Protein AF-0000000084816626 (afdb_homodimer)

Sequence (304 aa):
MYNRYVETGLVQFFRTHGKDSAAEEKKEWEDLVTPRGLGVIKKTITTEFKFPMKFPDRIHVLYKLNEPPTYDTTSLNLEAWVLSDQHRRIAARCIEETVIYDYAVGKKSMLKPFMIEKLQQTFLMQEKSREAFQAEAKQVIATVENLEDQMDMYNRYVETGLVQFFRTHGKDSAAEEKKEWEDLVTPRGLGVIKKTITTEFKFPMKFPDRIHVLYKLNEPPTYDTTSLNLEAWVLSDQHRRIAARCIEETVIYDYAVGKKSMLKPFMIEKLQQTFLMQEKSREAFQAEAKQVIATVENLEDQMD

pLDDT: mean 91.37, std 6.51, range [62.0, 98.0]

Structure (mmCIF, N/CA/C/O backbone):
data_AF-0000000084816626-model_v1
#
loop_
_entity.id
_entity.type
_entity.pdbx_description
1 polymer 'Uncharacterized protein'
#
loop_
_atom_site.group_PDB
_atom_site.id
_atom_site.type_symbol
_atom_site.label_atom_id
_atom_site.label_alt_id
_atom_site.label_comp_id
_atom_site.label_asym_id
_atom_site.label_entity_id
_atom_site.label_seq_id
_atom_site.pdbx_PDB_ins_code
_atom_site.Cartn_x
_atom_site.Cartn_y
_atom_site.Cartn_z
_atom_site.occupancy
_atom_site.B_iso_or_equiv
_atom_site.auth_seq_id
_atom_site.auth_comp_id
_atom_site.auth_asym_id
_atom_site.auth_atom_id
_atom_site.pdbx_PDB_model_num
ATOM 1 N N . MET A 1 1 ? -5.199 2.148 -8.719 1 62 1 MET A N 1
ATOM 2 C CA . MET A 1 1 ? -6.066 3.309 -8.898 1 62 1 MET A CA 1
ATOM 3 C C . MET A 1 1 ? -6.16 4.129 -7.617 1 62 1 MET A C 1
ATOM 5 O O . MET A 1 1 ? -6 5.348 -7.645 1 62 1 MET A O 1
ATOM 9 N N . TYR A 1 2 ? -6.066 3.578 -6.383 1 72.81 2 TYR A N 1
ATOM 10 C CA . TYR A 1 2 ? -6.363 4.293 -5.148 1 72.81 2 TYR A CA 1
ATOM 11 C C . TYR A 1 2 ? -5.148 5.082 -4.668 1 72.81 2 TYR A C 1
ATOM 13 O O . TYR A 1 2 ? -5.289 6.172 -4.109 1 72.81 2 TYR A O 1
ATOM 21 N N . ASN A 1 3 ? -3.975 4.598 -5.094 1 72.94 3 ASN A N 1
ATOM 22 C CA . ASN A 1 3 ? -2.779 5.215 -4.527 1 72.94 3 ASN A CA 1
ATOM 23 C C . ASN A 1 3 ? -2.559 6.621 -5.078 1 72.94 3 ASN A C 1
ATOM 25 O O . ASN A 1 3 ? -2.125 7.516 -4.352 1 72.94 3 ASN A O 1
ATOM 29 N N . ARG A 1 4 ? -3.008 6.812 -6.246 1 76.19 4 ARG A N 1
ATOM 30 C CA . ARG A 1 4 ? -2.863 8.141 -6.832 1 76.19 4 ARG A CA 1
ATOM 31 C C . ARG A 1 4 ? -3.77 9.148 -6.137 1 76.19 4 ARG A C 1
ATOM 33 O O . ARG A 1 4 ? -3.361 10.289 -5.883 1 76.19 4 ARG A O 1
ATOM 40 N N . TYR A 1 5 ? -4.938 8.75 -5.816 1 82.94 5 TYR A N 1
ATOM 41 C CA . TYR A 1 5 ? -5.879 9.633 -5.137 1 82.94 5 TYR A CA 1
ATOM 42 C C . TYR A 1 5 ? -5.387 9.977 -3.734 1 82.94 5 TYR A C 1
ATOM 44 O O . TYR A 1 5 ? -5.504 11.125 -3.295 1 82.94 5 TYR A O 1
ATOM 52 N N . VAL A 1 6 ? -4.816 9 -3.16 1 87.94 6 VAL A N 1
ATOM 53 C CA . VAL A 1 6 ? -4.328 9.188 -1.799 1 87.94 6 VAL A CA 1
ATOM 54 C C . VAL A 1 6 ? -3.113 10.109 -1.806 1 87.94 6 VAL A C 1
ATOM 56 O O . VAL A 1 6 ? -2.965 10.953 -0.921 1 87.94 6 VAL A O 1
ATOM 59 N N . GLU A 1 7 ? -2.256 10.008 -2.809 1 85.12 7 GLU A N 1
ATOM 60 C CA . GLU A 1 7 ? -1.103 10.891 -2.936 1 85.12 7 GLU A CA 1
ATOM 61 C C . GLU A 1 7 ? -1.539 12.344 -3.129 1 85.12 7 GLU A C 1
ATOM 63 O O . GLU A 1 7 ? -1.001 13.25 -2.488 1 85.12 7 GLU A O 1
ATOM 68 N N . THR A 1 8 ? -2.477 12.5 -3.986 1 87.62 8 THR A N 1
ATOM 69 C CA . THR A 1 8 ? -3.029 13.836 -4.203 1 87.62 8 THR A CA 1
ATOM 70 C C . THR A 1 8 ? -3.672 14.367 -2.924 1 87.62 8 THR A C 1
ATOM 72 O O . THR A 1 8 ? -3.564 15.555 -2.617 1 87.62 8 THR A O 1
ATOM 75 N N . GLY A 1 9 ? -4.285 13.477 -2.195 1 91.69 9 GLY A N 1
ATOM 76 C CA . GLY A 1 9 ? -4.891 13.859 -0.927 1 91.69 9 GLY A CA 1
ATOM 77 C C . GLY A 1 9 ? -3.887 14.375 0.083 1 91.69 9 GLY A C 1
ATOM 78 O O . GLY A 1 9 ? -4.156 15.352 0.789 1 91.69 9 GLY A O 1
ATOM 79 N N . LEU A 1 10 ? -2.768 13.758 0.112 1 92.44 10 LEU A N 1
ATOM 80 C CA . LEU A 1 10 ? -1.729 14.188 1.04 1 92.44 10 LEU A CA 1
ATOM 81 C C . LEU A 1 10 ? -1.246 15.594 0.7 1 92.44 10 LEU A C 1
ATOM 83 O O . LEU A 1 10 ? -1.027 16.406 1.595 1 92.44 10 LEU A O 1
ATOM 87 N N . VAL A 1 11 ? -1.059 15.844 -0.573 1 92.56 11 VAL A N 1
ATOM 88 C CA . VAL A 1 11 ? -0.64 17.172 -1.022 1 92.56 11 VAL A CA 1
ATOM 89 C C . VAL A 1 11 ? -1.643 18.219 -0.545 1 92.56 11 VAL A C 1
ATOM 91 O O . VAL A 1 11 ? -1.257 19.234 0.031 1 92.56 11 VAL A O 1
ATOM 94 N N . GLN A 1 12 ? -2.883 17.922 -0.719 1 93.69 12 GLN A N 1
ATOM 95 C CA . GLN A 1 12 ? -3.934 18.859 -0.318 1 93.69 12 GLN A CA 1
ATOM 96 C C . GLN A 1 12 ? -3.975 19.016 1.199 1 93.69 12 GLN A C 1
ATOM 98 O O . GLN A 1 12 ? -4.23 20.109 1.705 1 93.69 12 GLN A O 1
ATOM 103 N N . PHE A 1 13 ? -3.734 17.969 1.921 1 95.81 13 PHE A N 1
ATOM 104 C CA . PHE A 1 13 ? -3.715 17.984 3.379 1 95.81 13 PHE A CA 1
ATOM 105 C C . PHE A 1 13 ? -2.732 19.047 3.891 1 95.81 13 PHE A C 1
ATOM 107 O O . PHE A 1 13 ? -3.09 19.891 4.715 1 95.81 13 PHE A O 1
ATOM 114 N N . PHE A 1 14 ? -1.57 19.047 3.336 1 95.56 14 PHE A N 1
ATOM 115 C CA . PHE A 1 14 ? -0.548 19.969 3.801 1 95.56 14 PHE A CA 1
ATOM 116 C C . PHE A 1 14 ? -0.821 21.375 3.281 1 95.56 14 PHE A C 1
ATOM 118 O O . PHE A 1 14 ? -0.676 22.359 4.016 1 95.56 14 PHE A O 1
ATOM 125 N N . ARG A 1 15 ? -1.245 21.484 2.084 1 93.81 15 ARG A N 1
ATOM 126 C CA . ARG A 1 15 ? -1.499 22.797 1.496 1 93.81 15 ARG A CA 1
ATOM 127 C C . ARG A 1 15 ? -2.602 23.531 2.25 1 93.81 15 ARG A C 1
ATOM 129 O O . ARG A 1 15 ? -2.52 24.734 2.457 1 93.81 15 ARG A O 1
ATOM 136 N N . THR A 1 16 ? -3.602 22.812 2.615 1 94.62 16 THR A N 1
ATOM 137 C CA . THR A 1 16 ? -4.742 23.422 3.289 1 94.62 16 THR A CA 1
ATOM 138 C C . THR A 1 16 ? -4.34 23.969 4.652 1 94.62 16 THR A C 1
ATOM 140 O O . THR A 1 16 ? -4.918 24.953 5.133 1 94.62 16 THR A O 1
ATOM 143 N N . HIS A 1 17 ? -3.373 23.391 5.297 1 95.62 17 HIS A N 1
ATOM 144 C CA . HIS A 1 17 ? -2.924 23.859 6.602 1 95.62 17 HIS A CA 1
ATOM 145 C C . HIS A 1 17 ? -2.184 25.188 6.484 1 95.62 17 HIS A C 1
ATOM 147 O O . HIS A 1 17 ? -2.07 25.938 7.465 1 95.62 17 HIS A O 1
ATOM 153 N N . GLY A 1 18 ? -1.682 25.438 5.309 1 92.88 18 GLY A N 1
ATOM 154 C CA . GLY A 1 18 ? -0.988 26.703 5.094 1 92.88 18 GLY A CA 1
ATOM 155 C C . GLY A 1 18 ? -1.894 27.797 4.574 1 92.88 18 GLY A C 1
ATOM 156 O O . GLY A 1 18 ? -1.473 28.953 4.449 1 92.88 18 GLY A O 1
ATOM 157 N N . LYS A 1 19 ? -3.148 27.547 4.293 1 91.69 19 LYS A N 1
ATOM 158 C CA . LYS A 1 19 ? -4.035 28.453 3.574 1 91.69 19 LYS A CA 1
ATOM 159 C C . LYS A 1 19 ? -4.246 29.75 4.355 1 91.69 19 LYS A C 1
ATOM 161 O O . LYS A 1 19 ? -4.297 30.844 3.768 1 91.69 19 LYS A O 1
ATOM 166 N N . ASP A 1 20 ? -4.359 29.672 5.648 1 89.75 20 ASP A N 1
ATOM 167 C CA . ASP A 1 20 ? -4.652 30.844 6.473 1 89.75 20 ASP A CA 1
ATOM 168 C C . ASP A 1 20 ? -3.385 31.391 7.117 1 89.75 20 ASP A C 1
ATOM 170 O O . ASP A 1 20 ? -3.453 32.25 7.996 1 89.75 20 ASP A O 1
ATOM 174 N N . SER A 1 21 ? -2.283 30.938 6.68 1 90.56 21 SER A N 1
ATOM 175 C CA . SER A 1 21 ? -1.012 31.375 7.25 1 90.56 21 SER A CA 1
ATOM 176 C C . SER A 1 21 ? -0.471 32.594 6.531 1 90.56 21 SER A C 1
ATOM 178 O O . SER A 1 21 ? -1.002 33 5.496 1 90.56 21 SER A O 1
ATOM 180 N N . ALA A 1 22 ? 0.535 33.281 7.137 1 92.69 22 ALA A N 1
ATOM 181 C CA . ALA A 1 22 ? 1.28 34.344 6.477 1 92.69 22 ALA A CA 1
ATOM 182 C C . ALA A 1 22 ? 1.92 33.844 5.184 1 92.69 22 ALA A C 1
ATOM 184 O O . ALA A 1 22 ? 2.15 32.656 5.02 1 92.69 22 ALA A O 1
ATOM 185 N N . ALA A 1 23 ? 2.139 34.75 4.367 1 91.31 23 ALA A N 1
ATOM 186 C CA . ALA A 1 23 ? 2.619 34.406 3.025 1 91.31 23 ALA A CA 1
ATOM 187 C C . ALA A 1 23 ? 3.863 33.531 3.086 1 91.31 23 ALA A C 1
ATOM 189 O O . ALA A 1 23 ? 3.975 32.562 2.348 1 91.31 23 ALA A O 1
ATOM 190 N N . GLU A 1 24 ? 4.789 33.844 3.939 1 91.62 24 GLU A N 1
ATOM 191 C CA . GLU A 1 24 ? 6.035 33.094 4.047 1 91.62 24 GLU A CA 1
ATOM 192 C C . GLU A 1 24 ? 5.773 31.688 4.543 1 91.62 24 GLU A C 1
ATOM 194 O O . GLU A 1 24 ? 6.344 30.719 4.02 1 91.62 24 GLU A O 1
ATOM 199 N N . GLU A 1 25 ? 4.926 31.562 5.512 1 93.44 25 GLU A N 1
ATOM 200 C CA . GLU A 1 25 ? 4.586 30.25 6.066 1 93.44 25 GLU A CA 1
ATOM 201 C C . GLU A 1 25 ? 3.797 29.406 5.062 1 93.44 25 GLU A C 1
ATOM 203 O O . GLU A 1 25 ? 3.979 28.203 4.984 1 93.44 25 GLU A O 1
ATOM 208 N N . LYS A 1 26 ? 2.947 30.125 4.355 1 94.56 26 LYS A N 1
ATOM 209 C CA . LYS A 1 26 ? 2.174 29.453 3.32 1 94.56 26 LYS A CA 1
ATOM 210 C C . LYS A 1 26 ? 3.09 28.781 2.293 1 94.56 26 LYS A C 1
ATOM 212 O O . LYS A 1 26 ? 2.865 27.641 1.902 1 94.56 26 LYS A O 1
ATOM 217 N N . LYS A 1 27 ? 4.102 29.484 1.899 1 94.19 27 LYS A N 1
ATOM 218 C CA . LYS A 1 27 ? 5.062 28.953 0.94 1 94.19 27 LYS A CA 1
ATOM 219 C C . LYS A 1 27 ? 5.789 27.734 1.507 1 94.19 27 LYS A C 1
ATOM 221 O O . LYS A 1 27 ? 6.055 26.766 0.785 1 94.19 27 LYS A O 1
ATOM 226 N N . GLU A 1 28 ? 6.109 27.781 2.748 1 94.06 28 GLU A N 1
ATOM 227 C CA . GLU A 1 28 ? 6.812 26.672 3.391 1 94.06 28 GLU A CA 1
ATOM 228 C C . GLU A 1 28 ? 5.941 25.422 3.453 1 94.06 28 GLU A C 1
ATOM 230 O O . GLU A 1 28 ? 6.438 24.297 3.303 1 94.06 28 GLU A O 1
ATOM 235 N N . TRP A 1 29 ? 4.609 25.609 3.633 1 95.56 29 TRP A N 1
ATOM 236 C CA . TRP A 1 29 ? 3.67 24.5 3.59 1 95.56 29 TRP A CA 1
ATOM 237 C C . TRP A 1 29 ? 3.613 23.891 2.195 1 95.56 29 TRP A C 1
ATOM 239 O O . TRP A 1 29 ? 3.609 22.656 2.047 1 95.56 29 TRP A O 1
ATOM 249 N N . GLU A 1 30 ? 3.596 24.766 1.235 1 93.62 30 GLU A N 1
ATOM 250 C CA . GLU A 1 30 ? 3.535 24.297 -0.149 1 93.62 30 GLU A CA 1
ATOM 251 C C . GLU A 1 30 ? 4.805 23.547 -0.54 1 93.62 30 GLU A C 1
ATOM 253 O O . GLU A 1 30 ? 4.754 22.594 -1.313 1 93.62 30 GLU A O 1
ATOM 258 N N . ASP A 1 31 ? 5.887 23.906 0.026 1 93.5 31 ASP A N 1
ATOM 259 C CA . ASP A 1 31 ? 7.18 23.328 -0.315 1 93.5 31 ASP A CA 1
ATOM 260 C C . ASP A 1 31 ? 7.352 21.953 0.336 1 93.5 31 ASP A C 1
ATOM 262 O O . ASP A 1 31 ? 8.203 21.172 -0.079 1 93.5 31 ASP A O 1
ATOM 266 N N . LEU A 1 32 ? 6.559 21.641 1.341 1 93.88 32 LEU A N 1
ATOM 267 C CA . LEU A 1 32 ? 6.695 20.406 2.088 1 93.88 32 LEU A CA 1
ATOM 268 C C . LEU A 1 32 ? 6.477 19.188 1.18 1 93.88 32 LEU A C 1
ATOM 270 O O . LEU A 1 32 ? 6.984 18.109 1.455 1 93.88 32 LEU A O 1
ATOM 274 N N . VAL A 1 33 ? 5.723 19.438 0.071 1 90.06 33 VAL A N 1
ATOM 275 C CA . VAL A 1 33 ? 5.391 18.312 -0.793 1 90.06 33 VAL A CA 1
ATOM 276 C C . VAL A 1 33 ? 6.191 18.391 -2.09 1 90.06 33 VAL A C 1
ATOM 278 O O . VAL A 1 33 ? 5.789 17.844 -3.115 1 90.06 33 VAL A O 1
ATOM 281 N N . THR A 1 34 ? 7.305 19.172 -2.066 1 86.75 34 THR A N 1
ATOM 282 C CA . THR A 1 34 ? 8.25 19.297 -3.17 1 86.75 34 THR A CA 1
ATOM 283 C C . THR A 1 34 ? 9.656 18.891 -2.725 1 86.75 34 THR A C 1
ATOM 285 O O . THR A 1 34 ? 9.953 18.891 -1.529 1 86.75 34 THR A O 1
ATOM 288 N N . PRO A 1 35 ? 10.523 18.562 -3.709 1 83.75 35 PRO A N 1
ATOM 289 C CA . PRO A 1 35 ? 11.898 18.219 -3.35 1 83.75 35 PRO A CA 1
ATOM 290 C C . PRO A 1 35 ? 12.82 19.438 -3.32 1 83.75 35 PRO A C 1
ATOM 292 O O . PRO A 1 35 ? 13.914 19.406 -3.883 1 83.75 35 PRO A O 1
ATOM 295 N N . ARG A 1 36 ? 12.617 20.562 -2.822 1 85.38 36 ARG A N 1
ATOM 296 C CA . ARG A 1 36 ? 13.422 21.781 -2.883 1 85.38 36 ARG A CA 1
ATOM 297 C C . ARG A 1 36 ? 14 22.125 -1.515 1 85.38 36 ARG A C 1
ATOM 299 O O . ARG A 1 36 ? 15.039 22.781 -1.422 1 85.38 36 ARG A O 1
ATOM 306 N N . GLY A 1 37 ? 13.562 21.781 -0.475 1 90.31 37 GLY A N 1
ATOM 307 C CA . GLY A 1 37 ? 13.93 22.031 0.911 1 90.31 37 GLY A CA 1
ATOM 308 C C . GLY A 1 37 ? 13.32 21.031 1.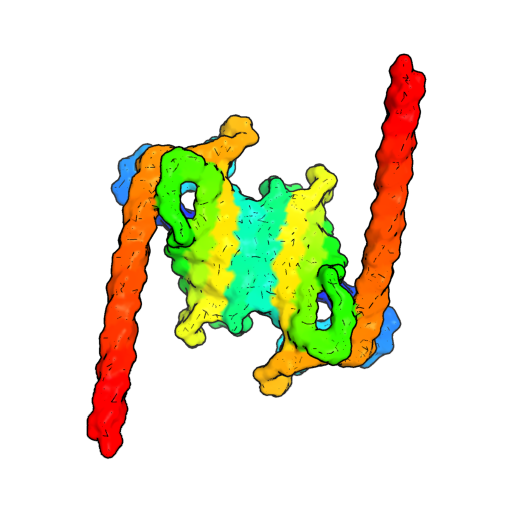876 1 90.31 37 GLY A C 1
ATOM 309 O O . GLY A 1 37 ? 13.445 19.812 1.676 1 90.31 37 GLY A O 1
ATOM 310 N N . LEU A 1 38 ? 12.797 21.656 2.887 1 94.25 38 LEU A N 1
ATOM 311 C CA . LEU A 1 38 ? 12.102 20.797 3.834 1 94.25 38 LEU A CA 1
ATOM 312 C C . LEU A 1 38 ? 10.859 20.172 3.193 1 94.25 38 LEU A C 1
ATOM 314 O O . LEU A 1 38 ? 10.008 20.891 2.662 1 94.25 38 LEU A O 1
ATOM 318 N N . GLY A 1 39 ? 10.906 18.906 3.191 1 94 39 GLY A N 1
ATOM 319 C CA . GLY A 1 39 ? 9.805 18.188 2.572 1 94 39 GLY A CA 1
ATOM 320 C C . GLY A 1 39 ? 9.445 16.906 3.291 1 94 39 GLY A C 1
ATOM 321 O O . GLY A 1 39 ? 10.031 16.578 4.332 1 94 39 GLY A O 1
ATOM 322 N N . VAL A 1 40 ? 8.398 16.25 2.77 1 93.5 40 VAL A N 1
ATOM 323 C CA . VAL A 1 40 ? 7.98 14.961 3.316 1 93.5 40 VAL A CA 1
ATOM 324 C C . VAL A 1 40 ? 8.156 13.875 2.262 1 93.5 40 VAL A C 1
ATOM 326 O O . VAL A 1 40 ? 7.941 14.109 1.071 1 93.5 40 VAL A O 1
ATOM 329 N N . ILE A 1 41 ? 8.578 12.742 2.686 1 90.81 41 ILE A N 1
ATOM 330 C CA . ILE A 1 41 ? 8.719 11.594 1.799 1 90.81 41 ILE A CA 1
ATOM 331 C C . ILE A 1 41 ? 7.996 10.383 2.396 1 90.81 41 ILE A C 1
ATOM 333 O O . ILE A 1 41 ? 8.008 10.188 3.613 1 90.81 41 ILE A O 1
ATOM 337 N N . LYS A 1 42 ? 7.391 9.68 1.525 1 92.44 42 LYS A N 1
ATOM 338 C CA . LYS A 1 42 ? 6.668 8.492 1.978 1 92.44 42 LYS A CA 1
ATOM 339 C C . LYS A 1 42 ? 7.625 7.355 2.314 1 92.44 42 LYS A C 1
ATOM 341 O O . LYS A 1 42 ? 8.523 7.039 1.528 1 92.44 42 LYS A O 1
ATOM 346 N N . LYS A 1 43 ? 7.504 6.836 3.494 1 95.12 43 LYS A N 1
ATOM 347 C CA . LYS A 1 43 ? 8.289 5.676 3.914 1 95.12 43 LYS A CA 1
ATOM 348 C C . LYS A 1 43 ? 7.504 4.383 3.717 1 95.12 43 LYS A C 1
ATOM 350 O O . LYS A 1 43 ? 8.016 3.424 3.131 1 95.12 43 LYS A O 1
ATOM 355 N N . THR A 1 44 ? 6.309 4.336 4.219 1 95.88 44 THR A N 1
ATOM 356 C CA . THR A 1 44 ? 5.469 3.15 4.121 1 95.88 44 THR A CA 1
ATOM 357 C C . THR A 1 44 ? 4.008 3.539 3.918 1 95.88 44 THR A C 1
ATOM 359 O O . THR A 1 44 ? 3.562 4.582 4.41 1 95.88 44 THR A O 1
ATOM 362 N N . ILE A 1 45 ? 3.305 2.738 3.207 1 95 45 ILE A N 1
ATOM 363 C CA . ILE A 1 45 ? 1.855 2.875 3.098 1 95 45 ILE A CA 1
ATOM 364 C C . ILE A 1 45 ? 1.208 1.493 3.051 1 95 45 ILE A C 1
ATOM 366 O O . ILE A 1 45 ? 1.67 0.608 2.326 1 95 45 ILE A O 1
ATOM 370 N N . THR A 1 46 ? 0.248 1.312 3.811 1 96.25 46 THR A N 1
ATOM 371 C CA . THR A 1 46 ? -0.602 0.126 3.801 1 96.25 46 THR A CA 1
ATOM 372 C C . THR A 1 46 ? -2.008 0.471 3.316 1 96.25 46 THR A C 1
ATOM 374 O O . THR A 1 46 ? -2.666 1.348 3.881 1 96.25 46 THR A O 1
ATOM 377 N N . THR A 1 47 ? -2.428 -0.166 2.328 1 95 47 THR A N 1
ATOM 378 C CA . THR A 1 47 ? -3.775 0.038 1.807 1 95 47 THR A CA 1
ATOM 379 C C . THR A 1 47 ? -4.637 -1.198 2.041 1 95 47 THR A C 1
ATOM 381 O O . THR A 1 47 ? -4.262 -2.307 1.659 1 95 47 THR A O 1
ATOM 384 N N . GLU A 1 48 ? -5.688 -1.007 2.662 1 96 48 GLU A N 1
ATOM 385 C CA . GLU A 1 48 ? -6.715 -2.027 2.84 1 96 48 GLU A CA 1
ATOM 386 C C . GLU A 1 48 ? -7.902 -1.782 1.913 1 96 48 GLU A C 1
ATOM 388 O O . GLU A 1 48 ? -8.625 -0.792 2.064 1 96 48 GLU A O 1
ATOM 393 N N . PHE A 1 49 ? -8.062 -2.701 1.094 1 93.56 49 PHE A N 1
ATOM 394 C CA . PHE A 1 49 ? -9.172 -2.562 0.155 1 93.56 49 PHE A CA 1
ATOM 395 C C . PHE A 1 49 ? -10.453 -3.15 0.738 1 93.56 49 PHE A C 1
ATOM 397 O O . PHE A 1 49 ? -10.453 -4.266 1.26 1 93.56 49 PHE A O 1
ATOM 404 N N . LYS A 1 50 ? -11.523 -2.424 0.593 1 92.38 50 LYS A N 1
ATOM 405 C CA . LYS A 1 50 ? -12.781 -2.875 1.177 1 92.38 50 LYS A CA 1
ATOM 406 C C . LYS A 1 50 ? -13.727 -3.42 0.103 1 92.38 50 LYS A C 1
ATOM 408 O O . LYS A 1 50 ? -14.43 -4.402 0.331 1 92.38 50 LYS A O 1
ATOM 413 N N . PHE A 1 51 ? -13.789 -2.771 -1 1 83.56 51 PHE A N 1
ATOM 414 C CA . PHE A 1 51 ? -14.539 -3.301 -2.135 1 83.56 51 PHE A CA 1
ATOM 415 C C . PHE A 1 51 ? -14.031 -2.707 -3.441 1 83.56 51 PHE A C 1
ATOM 417 O O . PHE A 1 51 ? -13.484 -1.604 -3.457 1 83.56 51 PHE A O 1
ATOM 424 N N . PRO A 1 52 ? -14.219 -3.461 -4.57 1 76.31 52 PRO A N 1
ATOM 425 C CA . PRO A 1 52 ? -13.75 -2.953 -5.859 1 76.31 52 PRO A CA 1
ATOM 426 C C . PRO A 1 52 ? -14.641 -1.845 -6.418 1 76.31 52 PRO A C 1
ATOM 428 O O . PRO A 1 52 ? -15.859 -2.008 -6.496 1 76.31 52 PRO A O 1
ATOM 431 N N . MET A 1 53 ? -13.875 -0.737 -6.703 1 76.12 53 MET A N 1
ATOM 432 C CA . MET A 1 53 ? -14.617 0.362 -7.312 1 76.12 53 MET A CA 1
ATOM 433 C C . MET A 1 53 ? -14.625 0.234 -8.828 1 76.12 53 MET A C 1
ATOM 435 O O . MET A 1 53 ? -13.633 -0.19 -9.43 1 76.12 53 MET A O 1
ATOM 439 N N . LYS A 1 54 ? -15.836 0.468 -9.438 1 71.62 54 LYS A N 1
ATOM 440 C CA . LYS A 1 54 ? -15.977 0.452 -10.891 1 71.62 54 LYS A CA 1
ATOM 441 C C . LYS A 1 54 ? -15.984 1.869 -11.453 1 71.62 54 LYS A C 1
ATOM 443 O O . LYS A 1 54 ? -16.5 2.793 -10.82 1 71.62 54 LYS A O 1
ATOM 448 N N . PHE A 1 55 ? -15.289 1.893 -12.625 1 72.25 55 PHE A N 1
ATOM 449 C CA . PHE A 1 55 ? -15.328 3.176 -13.312 1 72.25 55 PHE A CA 1
ATOM 450 C C . PHE A 1 55 ? -16.656 3.352 -14.055 1 72.25 55 PHE A C 1
ATOM 452 O O . PHE A 1 55 ? -17.172 2.396 -14.633 1 72.25 55 PHE A O 1
ATOM 459 N N . PRO A 1 56 ? -17.156 4.664 -13.914 1 76.19 56 PRO A N 1
ATOM 460 C CA . PRO A 1 56 ? -16.734 5.93 -13.312 1 76.19 56 PRO A CA 1
ATOM 461 C C . PRO A 1 56 ? -17.281 6.113 -11.891 1 76.19 56 PRO A C 1
ATOM 463 O O . PRO A 1 56 ? -18.422 5.77 -11.617 1 76.19 56 PRO A O 1
ATOM 466 N N . ASP A 1 57 ? -16.547 6.23 -10.945 1 79.88 57 ASP A N 1
ATOM 467 C CA . ASP A 1 57 ? -16.938 6.586 -9.586 1 79.88 57 ASP A CA 1
ATOM 468 C C . ASP A 1 57 ? -16.188 7.824 -9.102 1 79.88 57 ASP A C 1
ATOM 470 O O . ASP A 1 57 ? -15.031 8.031 -9.469 1 79.88 57 ASP A O 1
ATOM 474 N N . ARG A 1 58 ? -16.984 8.758 -8.57 1 85.81 58 ARG A N 1
ATOM 475 C CA . ARG A 1 58 ? -16.359 9.883 -7.879 1 85.81 58 ARG A CA 1
ATOM 476 C C . ARG A 1 58 ? -15.93 9.484 -6.469 1 85.81 58 ARG A C 1
ATOM 478 O O . ARG A 1 58 ? -16.672 8.797 -5.762 1 85.81 58 ARG A O 1
ATOM 485 N N . ILE A 1 59 ? -14.695 9.93 -6.117 1 88.56 59 ILE A N 1
ATOM 486 C CA . ILE A 1 59 ? -14.203 9.531 -4.805 1 88.56 59 ILE A CA 1
ATOM 487 C C . ILE A 1 59 ? -13.805 10.773 -4.004 1 88.56 59 ILE A C 1
ATOM 489 O O . ILE A 1 59 ? -13.508 11.82 -4.582 1 88.56 59 ILE A O 1
ATOM 493 N N . HIS A 1 60 ? -13.977 10.703 -2.705 1 90.69 60 HIS A N 1
ATOM 494 C CA . HIS A 1 60 ? -13.461 11.672 -1.748 1 90.69 60 HIS A CA 1
ATOM 495 C C . HIS A 1 60 ? -12.406 11.055 -0.84 1 90.69 60 HIS A C 1
ATOM 497 O O . HIS A 1 60 ? -12.562 9.914 -0.389 1 90.69 60 HIS A O 1
ATOM 503 N N . VAL A 1 61 ? -11.344 11.758 -0.675 1 93.56 61 VAL A N 1
ATOM 504 C CA . VAL A 1 61 ? -10.297 11.273 0.214 1 93.56 61 VAL A CA 1
ATOM 505 C C . VAL A 1 61 ? -10.25 12.133 1.476 1 93.56 61 VAL A C 1
ATOM 507 O O . VAL A 1 61 ? -10.164 13.359 1.396 1 93.56 61 VAL A O 1
ATOM 510 N N . LEU A 1 62 ? -10.383 11.5 2.637 1 93.12 62 LEU A N 1
ATOM 511 C CA . LEU A 1 62 ? -10.273 12.172 3.926 1 93.12 62 LEU A CA 1
ATOM 512 C C . LEU A 1 62 ? -8.992 11.773 4.645 1 93.12 62 LEU A C 1
ATOM 514 O O . LEU A 1 62 ? -8.719 10.578 4.816 1 93.12 62 LEU A O 1
ATOM 518 N N . TYR A 1 63 ? -8.227 12.742 5.082 1 95.19 63 TYR A N 1
ATOM 519 C CA . TYR A 1 63 ? -6.984 12.492 5.797 1 95.19 63 TYR A CA 1
ATOM 520 C C . TYR A 1 63 ? -7.105 12.891 7.262 1 95.19 63 TYR A C 1
ATOM 522 O O . TYR A 1 63 ? -7.77 13.875 7.59 1 95.19 63 TYR A O 1
ATOM 530 N N . LYS A 1 64 ? -6.457 12.188 8.078 1 95.38 64 LYS A N 1
ATOM 531 C CA . LYS A 1 64 ? -6.324 12.555 9.492 1 95.38 64 LYS A CA 1
ATOM 532 C C . LYS A 1 64 ? -4.953 12.156 10.031 1 95.38 64 LYS A C 1
ATOM 534 O O . LYS A 1 64 ? -4.277 11.297 9.461 1 95.38 64 LYS A O 1
ATOM 539 N N . LEU A 1 65 ? -4.559 12.773 11.094 1 97.56 65 LEU A N 1
ATOM 540 C CA . LEU A 1 65 ? -3.377 12.383 11.852 1 97.56 65 LEU A CA 1
ATOM 541 C C . LEU A 1 65 ? -3.705 11.258 12.836 1 97.56 65 LEU A C 1
ATOM 543 O O . LEU A 1 65 ? -4.699 11.336 13.555 1 97.56 65 LEU A O 1
ATOM 547 N N . ASN A 1 66 ? -2.865 10.211 12.82 1 97.31 66 ASN A N 1
ATOM 548 C CA . ASN A 1 66 ? -3.072 9.125 13.773 1 97.31 66 ASN A CA 1
ATOM 549 C C . ASN A 1 66 ? -2.457 9.445 15.133 1 97.31 66 ASN A C 1
ATOM 551 O O . ASN A 1 66 ? -2.826 8.844 16.141 1 97.31 66 ASN A O 1
ATOM 555 N N . GLU A 1 67 ? -1.496 10.328 15.148 1 96.19 67 GLU A N 1
ATOM 556 C CA . GLU A 1 67 ? -0.823 10.789 16.359 1 96.19 67 GLU A CA 1
ATOM 557 C C . GLU A 1 67 ? -0.432 12.258 16.25 1 96.19 67 GLU A C 1
ATOM 559 O O . GLU A 1 67 ? -0.122 12.75 15.164 1 96.19 67 GLU A O 1
ATOM 564 N N . PRO A 1 68 ? -0.499 12.906 17.375 1 95.94 68 PRO A N 1
ATOM 565 C CA . PRO A 1 68 ? -0.025 14.289 17.328 1 95.94 68 PRO A CA 1
ATOM 566 C C . PRO A 1 68 ? 1.492 14.391 17.188 1 95.94 68 PRO A C 1
ATOM 568 O O . PRO A 1 68 ? 2.225 13.641 17.828 1 95.94 68 PRO A O 1
ATOM 571 N N . PRO A 1 69 ? 1.908 15.266 16.359 1 96.94 69 PRO A N 1
ATOM 572 C CA . PRO A 1 69 ? 3.361 15.445 16.297 1 96.94 69 PRO A CA 1
ATOM 573 C C . PRO A 1 69 ? 3.908 16.219 17.5 1 96.94 69 PRO A C 1
ATOM 575 O O . PRO A 1 69 ? 3.158 16.922 18.172 1 96.94 69 PRO A O 1
ATOM 578 N N . THR A 1 70 ? 5.16 16 17.812 1 97.25 70 THR A N 1
ATOM 579 C CA . THR A 1 70 ? 5.934 16.797 18.766 1 97.25 70 THR A CA 1
ATOM 580 C C . THR A 1 70 ? 7.062 17.531 18.062 1 97.25 70 THR A C 1
ATOM 582 O O . THR A 1 70 ? 7.27 17.359 16.859 1 97.25 70 THR A O 1
ATOM 585 N N . TYR A 1 71 ? 7.766 18.297 18.797 1 96.62 71 TYR A N 1
ATOM 586 C CA . TYR A 1 71 ? 8.812 19.109 18.203 1 96.62 71 TYR A CA 1
ATOM 587 C C . TYR A 1 71 ? 9.992 18.25 17.75 1 96.62 71 TYR A C 1
ATOM 589 O O . TYR A 1 71 ? 10.82 18.688 16.953 1 96.62 71 TYR A O 1
ATOM 597 N N . ASP A 1 72 ? 10.047 17.016 18.156 1 95.31 72 ASP A N 1
ATOM 598 C CA . ASP A 1 72 ? 11.141 16.125 17.797 1 95.31 72 ASP A CA 1
ATOM 599 C C . ASP A 1 72 ? 10.688 15.07 16.797 1 95.31 72 ASP A C 1
ATOM 601 O O . ASP A 1 72 ? 11.461 14.188 16.422 1 95.31 72 ASP A O 1
ATOM 605 N N . THR A 1 73 ? 9.492 15.273 16.391 1 94.88 73 THR A N 1
ATOM 606 C CA . THR A 1 73 ? 8.945 14.297 15.461 1 94.88 73 THR A CA 1
ATOM 607 C C . THR A 1 73 ? 9.68 14.344 14.125 1 94.88 73 THR A C 1
ATOM 609 O O . THR A 1 73 ? 9.898 15.422 13.57 1 94.88 73 THR A O 1
ATOM 612 N N . THR A 1 74 ? 10.109 13.156 13.656 1 96.56 74 THR A N 1
ATOM 613 C CA . THR A 1 74 ? 10.805 13.086 12.375 1 96.56 74 THR A CA 1
ATOM 614 C C . THR A 1 74 ? 9.945 12.359 11.336 1 96.56 74 THR A C 1
ATOM 616 O O . THR A 1 74 ? 10.367 12.188 10.195 1 96.56 74 THR A O 1
ATOM 619 N N . SER A 1 75 ? 8.781 11.875 11.734 1 97.69 75 SER A N 1
ATOM 620 C CA . SER A 1 75 ? 7.844 11.234 10.812 1 97.69 75 SER A CA 1
ATOM 621 C C . SER A 1 75 ? 6.398 11.469 11.25 1 97.69 75 SER A C 1
ATOM 623 O O . SER A 1 75 ? 6.125 11.664 12.43 1 97.69 75 SER A O 1
ATOM 625 N N . LEU A 1 76 ? 5.543 11.492 10.297 1 97.81 76 LEU A N 1
ATOM 626 C CA . LEU A 1 76 ? 4.113 11.648 10.547 1 97.81 76 LEU A CA 1
ATOM 627 C C . LEU A 1 76 ? 3.361 10.359 10.203 1 97.81 76 LEU A C 1
ATOM 629 O O . LEU A 1 76 ? 3.621 9.742 9.172 1 97.81 76 LEU A O 1
ATOM 633 N N . ASN A 1 77 ? 2.492 9.953 11.094 1 98 77 ASN A N 1
ATOM 634 C CA . ASN A 1 77 ? 1.581 8.844 10.852 1 98 77 ASN A CA 1
ATOM 635 C C . ASN A 1 77 ? 0.18 9.328 10.492 1 98 77 ASN A C 1
ATOM 637 O O . ASN A 1 77 ? -0.508 9.922 11.328 1 98 77 ASN A O 1
ATOM 641 N N . LEU A 1 78 ? -0.191 9.062 9.281 1 97.62 78 LEU A N 1
ATOM 642 C CA . LEU A 1 78 ? -1.46 9.547 8.758 1 97.62 78 LEU A CA 1
ATOM 643 C C . LEU A 1 78 ? -2.342 8.391 8.305 1 97.62 78 LEU A C 1
ATOM 645 O O . LEU A 1 78 ? -1.847 7.289 8.047 1 97.62 78 LEU A O 1
ATOM 649 N N . GLU A 1 79 ? -3.535 8.672 8.281 1 97.12 79 GLU A N 1
ATOM 650 C CA . GLU A 1 79 ? -4.539 7.742 7.773 1 97.12 79 GLU A CA 1
ATOM 651 C C . GLU A 1 79 ? -5.469 8.414 6.773 1 97.12 79 GLU A C 1
ATOM 653 O O . GLU A 1 79 ? -5.855 9.57 6.957 1 97.12 79 GLU A O 1
ATOM 658 N N . ALA A 1 80 ? -5.746 7.75 5.691 1 96.25 80 ALA A N 1
ATOM 659 C CA . ALA A 1 80 ? -6.66 8.25 4.668 1 96.25 80 ALA A CA 1
ATOM 660 C C . ALA A 1 80 ? -7.809 7.277 4.43 1 96.25 80 ALA A C 1
ATOM 662 O O . ALA A 1 80 ? -7.609 6.059 4.449 1 96.25 80 ALA A O 1
ATOM 663 N N . TRP A 1 81 ? -8.953 7.832 4.195 1 95.06 81 TRP A N 1
ATOM 664 C CA . TRP A 1 81 ? -10.133 7.066 3.803 1 95.06 81 TRP A CA 1
ATOM 665 C C . TRP A 1 81 ? -10.609 7.473 2.412 1 95.06 81 TRP A C 1
ATOM 667 O O . TRP A 1 81 ? -10.805 8.656 2.139 1 95.06 81 TRP A O 1
ATOM 677 N N . VAL A 1 82 ? -10.711 6.484 1.611 1 94.25 82 VAL A N 1
ATOM 678 C CA . VAL A 1 82 ? -11.25 6.699 0.271 1 94.25 82 VAL A CA 1
ATOM 679 C C . VAL A 1 82 ? -12.734 6.348 0.247 1 94.25 82 VAL A C 1
ATOM 681 O O . VAL A 1 82 ? -13.109 5.184 0.397 1 94.25 82 VAL A O 1
ATOM 684 N N . LEU A 1 83 ? -13.523 7.355 -0.021 1 93.06 83 LEU A N 1
ATOM 685 C CA . LEU A 1 83 ? -14.977 7.184 0 1 93.06 83 LEU A CA 1
ATOM 686 C C . LEU A 1 83 ? -15.539 7.18 -1.415 1 93.06 83 LEU A C 1
ATOM 688 O O . LEU A 1 83 ? -15.234 8.062 -2.215 1 93.06 83 LEU A O 1
ATOM 692 N N . SER A 1 84 ? -16.312 6.195 -1.692 1 91.88 84 SER A N 1
ATOM 693 C CA . SER A 1 84 ? -17.031 6.141 -2.959 1 91.88 84 SER A CA 1
ATOM 694 C C . SER A 1 84 ? -18.344 6.914 -2.883 1 91.88 84 SER A C 1
ATOM 696 O O . SER A 1 84 ? -19.156 6.676 -1.994 1 91.88 84 SER A O 1
ATOM 698 N N . ASP A 1 85 ? -18.516 7.797 -3.852 1 90.19 85 ASP A N 1
ATOM 699 C CA . ASP A 1 85 ? -19.766 8.547 -3.893 1 90.19 85 ASP A CA 1
ATOM 700 C C . ASP A 1 85 ? -20.938 7.656 -4.332 1 90.19 85 ASP A C 1
ATOM 702 O O . ASP A 1 85 ? -22.031 7.727 -3.768 1 90.19 85 ASP A O 1
ATOM 706 N N . GLN A 1 86 ? -20.656 6.895 -5.305 1 89.25 86 GLN A N 1
ATOM 707 C CA . GLN A 1 86 ? -21.672 6.02 -5.875 1 89.25 86 GLN A CA 1
ATOM 708 C C . GLN A 1 86 ? -22.188 5.023 -4.836 1 89.25 86 GLN A C 1
ATOM 710 O O . GLN A 1 86 ? -23.406 4.82 -4.707 1 89.25 86 GLN A O 1
ATOM 715 N N . HIS A 1 87 ? -21.344 4.438 -4.074 1 90.06 87 HIS A N 1
ATOM 716 C CA . HIS A 1 87 ? -21.719 3.381 -3.143 1 90.06 87 HIS A CA 1
ATOM 717 C C . HIS A 1 87 ? -21.891 3.928 -1.729 1 90.06 87 HIS A C 1
ATOM 719 O O . HIS A 1 87 ? -22.375 3.223 -0.841 1 90.06 87 HIS A O 1
ATOM 725 N N . ARG A 1 88 ? -21.453 5.195 -1.528 1 90.94 88 ARG A N 1
ATOM 726 C CA . ARG A 1 88 ? -21.594 5.875 -0.245 1 90.94 88 ARG A CA 1
ATOM 727 C C . ARG A 1 88 ? -20.984 5.055 0.881 1 90.94 88 ARG A C 1
ATOM 729 O O . ARG A 1 88 ? -21.609 4.848 1.922 1 90.94 88 ARG A O 1
ATOM 736 N N . ARG A 1 89 ? -19.844 4.5 0.642 1 93.06 89 ARG A N 1
ATOM 737 C CA . ARG A 1 89 ? -19.109 3.725 1.633 1 93.06 89 ARG A CA 1
ATOM 738 C C . ARG A 1 89 ? -17.594 3.826 1.402 1 93.06 89 ARG A C 1
ATOM 740 O O . ARG A 1 89 ? -17.156 4.32 0.364 1 93.06 89 ARG A O 1
ATOM 747 N N . ILE A 1 90 ? -16.844 3.357 2.375 1 93.81 90 ILE A N 1
ATOM 748 C CA . ILE A 1 90 ? -15.383 3.377 2.295 1 93.81 90 ILE A CA 1
ATOM 749 C C . ILE A 1 90 ? -14.906 2.299 1.327 1 93.81 90 ILE A C 1
ATOM 751 O O . ILE A 1 90 ? -15.227 1.119 1.494 1 93.81 90 ILE A O 1
ATOM 755 N N . ALA A 1 91 ? -14.188 2.771 0.378 1 92.38 91 ALA A N 1
ATOM 756 C CA . ALA A 1 91 ? -13.648 1.854 -0.62 1 92.38 91 ALA A CA 1
ATOM 757 C C . ALA A 1 91 ? -12.266 1.352 -0.21 1 92.38 91 ALA A C 1
ATOM 759 O O . ALA A 1 91 ? -11.875 0.239 -0.566 1 92.38 91 ALA A O 1
ATOM 760 N N . ALA A 1 92 ? -11.523 2.129 0.567 1 94.56 92 ALA A N 1
ATOM 761 C CA . ALA A 1 92 ? -10.18 1.752 1.003 1 94.56 92 ALA A CA 1
ATOM 762 C C . ALA A 1 92 ? -9.742 2.592 2.197 1 94.56 92 ALA A C 1
ATOM 764 O O . ALA A 1 92 ? -10.203 3.721 2.379 1 94.56 92 ALA A O 1
ATOM 765 N N . ARG A 1 93 ? -8.953 1.989 2.959 1 96.12 93 ARG A N 1
ATOM 766 C CA . ARG A 1 93 ? -8.266 2.648 4.066 1 96.12 93 ARG A CA 1
ATOM 767 C C . ARG A 1 93 ? -6.75 2.582 3.893 1 96.12 93 ARG A C 1
ATOM 769 O O . ARG A 1 93 ? -6.203 1.521 3.594 1 96.12 93 ARG A O 1
ATOM 776 N N . CYS A 1 94 ? -6.125 3.686 4.07 1 96.12 94 CYS A N 1
ATOM 777 C CA . CYS A 1 94 ? -4.676 3.752 3.91 1 96.12 94 CYS A CA 1
ATOM 778 C C . CYS A 1 94 ? -4.008 4.266 5.18 1 96.12 94 CYS A C 1
ATOM 780 O O . CYS A 1 94 ? -4.422 5.289 5.73 1 96.12 94 CYS A O 1
ATOM 782 N N . ILE A 1 95 ? -3.049 3.59 5.641 1 97 95 ILE A N 1
ATOM 783 C CA . ILE A 1 95 ? -2.213 4.012 6.758 1 97 95 ILE A CA 1
ATOM 784 C C . ILE A 1 95 ? -0.783 4.242 6.273 1 97 95 ILE A C 1
ATOM 786 O O . ILE A 1 95 ? -0.176 3.357 5.668 1 97 95 ILE A O 1
ATOM 790 N N . GLU A 1 96 ? -0.271 5.414 6.559 1 95.75 96 GLU A N 1
ATOM 791 C CA . GLU A 1 96 ? 1.038 5.699 5.98 1 95.75 96 GLU A CA 1
ATOM 792 C C . GLU A 1 96 ? 1.951 6.383 6.996 1 95.75 96 GLU A C 1
ATOM 794 O O . GLU A 1 96 ? 1.474 7.035 7.926 1 95.75 96 GLU A O 1
ATOM 799 N N . GLU A 1 97 ? 3.164 6.125 6.859 1 97.12 97 GLU A N 1
ATOM 800 C CA . GLU A 1 97 ? 4.227 6.859 7.539 1 97.12 97 GLU A CA 1
ATOM 801 C C . GLU A 1 97 ? 5.008 7.73 6.559 1 97.12 97 GLU A C 1
ATOM 803 O O . GLU A 1 97 ? 5.52 7.234 5.551 1 97.12 97 GLU A O 1
ATOM 808 N N . THR A 1 98 ? 5.016 8.945 6.859 1 95.81 98 THR A N 1
ATOM 809 C CA . THR A 1 98 ? 5.703 9.938 6.039 1 95.81 98 THR A CA 1
ATOM 810 C C . THR A 1 98 ? 6.84 10.594 6.82 1 95.81 98 THR A C 1
ATOM 812 O O . THR A 1 98 ? 6.617 11.148 7.898 1 95.81 98 THR A O 1
ATOM 815 N N . VAL A 1 99 ? 8.008 10.594 6.262 1 96.19 99 VAL A N 1
ATOM 816 C CA . VAL A 1 99 ? 9.188 11.094 6.957 1 96.19 99 VAL A CA 1
ATOM 817 C C . VAL A 1 99 ? 9.477 12.523 6.512 1 96.19 99 VAL A C 1
ATOM 819 O O . VAL A 1 99 ? 9.258 12.883 5.352 1 96.19 99 VAL A O 1
ATOM 822 N N . ILE A 1 100 ? 9.984 13.219 7.453 1 96.69 100 ILE A N 1
ATOM 823 C CA . ILE A 1 100 ? 10.414 14.586 7.164 1 96.69 100 ILE A CA 1
ATOM 824 C C . ILE A 1 100 ? 11.867 14.578 6.695 1 96.69 100 ILE A C 1
ATOM 826 O O . ILE A 1 100 ? 12.727 13.945 7.32 1 96.69 100 ILE A O 1
ATOM 830 N N . TYR A 1 101 ? 12.109 15.273 5.633 1 94.25 101 TYR A N 1
ATOM 831 C CA . TYR A 1 101 ? 13.406 15.211 4.969 1 94.25 101 TYR A CA 1
ATOM 832 C C . TYR A 1 101 ? 13.836 16.578 4.469 1 94.25 101 TYR A C 1
ATOM 834 O O . TYR A 1 101 ? 13.016 17.328 3.928 1 94.25 101 TYR A O 1
ATOM 842 N N . ASP A 1 102 ? 15.086 16.875 4.707 1 94.81 102 ASP A N 1
ATOM 843 C CA . ASP A 1 102 ? 15.68 18.094 4.148 1 94.81 102 ASP A CA 1
ATOM 844 C C . ASP A 1 102 ? 16.438 17.781 2.861 1 94.81 102 ASP A C 1
ATOM 846 O O . ASP A 1 102 ? 17.562 17.281 2.906 1 94.81 102 ASP A O 1
ATOM 850 N N . TYR A 1 103 ? 15.93 18.141 1.808 1 89.81 103 TYR A N 1
ATOM 851 C CA . TYR A 1 103 ? 16.516 17.828 0.506 1 89.81 103 TYR A CA 1
ATOM 852 C C . TYR A 1 103 ? 17.781 18.656 0.266 1 89.81 103 TYR A C 1
ATOM 854 O O . TYR A 1 103 ? 18.641 18.266 -0.529 1 89.81 103 TYR A O 1
ATOM 862 N N . ALA A 1 104 ? 17.859 19.75 0.885 1 90.56 104 ALA A N 1
ATOM 863 C CA . ALA A 1 104 ? 19.047 20.609 0.722 1 90.56 104 ALA A CA 1
ATOM 864 C C . ALA A 1 104 ? 20.266 19.969 1.362 1 90.56 104 ALA A C 1
ATOM 866 O O . ALA A 1 104 ? 21.375 20.016 0.805 1 90.56 104 ALA A O 1
ATOM 867 N N . VAL A 1 105 ? 20.125 19.359 2.502 1 90.69 105 VAL A N 1
ATOM 868 C CA . VAL A 1 105 ? 21.219 18.75 3.234 1 90.69 105 VAL A CA 1
ATOM 869 C C . VAL A 1 105 ? 21.234 17.234 2.971 1 90.69 105 VAL A C 1
ATOM 871 O O . VAL A 1 105 ? 22.281 16.594 3.088 1 90.69 105 VAL A O 1
ATOM 874 N N . GLY A 1 106 ? 20.062 16.672 2.576 1 88.56 106 GLY A N 1
ATOM 875 C CA . GLY A 1 106 ? 19.969 15.25 2.258 1 88.56 106 GLY A CA 1
ATOM 876 C C . GLY A 1 106 ? 19.922 14.359 3.486 1 88.56 106 GLY A C 1
ATOM 877 O O . GLY A 1 106 ? 20.641 13.359 3.566 1 88.5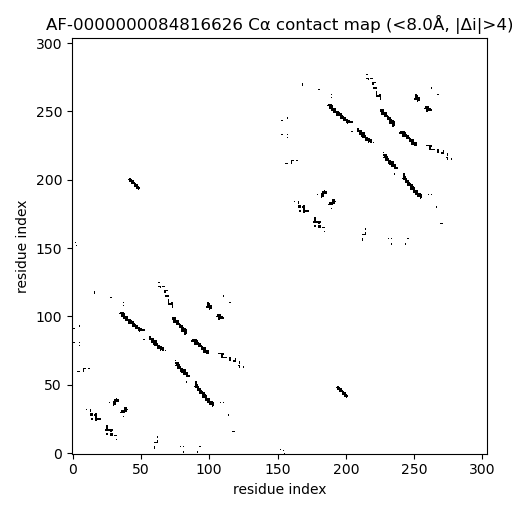6 106 GLY A O 1
ATOM 878 N N . LYS A 1 107 ? 19.172 14.742 4.5 1 92.94 107 LYS A N 1
ATOM 879 C CA . LYS A 1 107 ? 19.031 13.969 5.73 1 92.94 107 LYS A CA 1
ATOM 880 C C . LYS A 1 107 ? 17.641 14.141 6.332 1 92.94 107 LYS A C 1
ATOM 882 O O . LYS A 1 107 ? 16.922 15.07 5.977 1 92.94 107 LYS A O 1
ATOM 887 N N . LYS A 1 108 ? 17.344 13.32 7.227 1 93.81 108 LYS A N 1
ATOM 888 C CA . LYS A 1 108 ? 16.109 13.445 8 1 93.81 108 LYS A CA 1
ATOM 889 C C . LYS A 1 108 ? 16.078 14.758 8.781 1 93.81 108 LYS A C 1
ATOM 891 O O . LYS A 1 108 ? 17.125 15.242 9.219 1 93.81 108 LYS A O 1
ATOM 896 N N . SER A 1 109 ? 14.883 15.203 8.984 1 96.12 109 SER A N 1
ATOM 897 C CA . SER A 1 109 ? 14.742 16.484 9.664 1 96.12 109 SER A CA 1
ATOM 898 C C . SER A 1 109 ? 13.445 16.547 10.469 1 96.12 109 SER A C 1
ATOM 900 O O . SER A 1 109 ? 12.789 15.531 10.68 1 96.12 109 SER A O 1
ATOM 902 N N . MET A 1 110 ? 13.203 17.766 11.047 1 96.38 110 MET A N 1
ATOM 903 C CA . MET A 1 110 ? 11.984 18.047 11.789 1 96.38 110 MET A CA 1
ATOM 904 C C . MET A 1 110 ? 11.18 19.156 11.133 1 96.38 110 MET A C 1
ATOM 906 O O . MET A 1 110 ? 11.711 19.922 10.336 1 96.38 110 MET A O 1
ATOM 910 N N . LEU A 1 111 ? 9.93 19.188 11.469 1 96.88 111 LEU A N 1
ATOM 911 C CA . LEU A 1 111 ? 9.102 20.281 10.992 1 96.88 111 LEU A CA 1
ATOM 912 C C . LEU A 1 111 ? 9.391 21.578 11.758 1 96.88 111 LEU A C 1
ATOM 914 O O . LEU A 1 111 ? 9.969 21.531 12.844 1 96.88 111 LEU A O 1
ATOM 918 N N . LYS A 1 112 ? 9.102 22.609 11.141 1 95.94 112 LYS A N 1
ATOM 919 C CA . LYS A 1 112 ? 9.227 23.906 11.828 1 95.94 112 LYS A CA 1
ATOM 920 C C . LYS A 1 112 ? 8.172 24.031 12.922 1 95.94 112 LYS A C 1
ATOM 922 O O . LYS A 1 112 ? 7.074 23.484 12.812 1 95.94 112 LYS A O 1
ATOM 927 N N . PRO A 1 113 ? 8.438 24.812 13.953 1 96.75 113 PRO A N 1
ATOM 928 C CA . PRO A 1 113 ? 7.535 24.922 15.102 1 96.75 113 PRO A CA 1
ATOM 929 C C . PRO A 1 113 ? 6.117 25.312 14.711 1 96.75 113 PRO A C 1
ATOM 931 O O . PRO A 1 113 ? 5.148 24.75 15.227 1 96.75 113 PRO A O 1
ATOM 934 N N . PHE A 1 114 ? 5.957 26.234 13.797 1 96.44 114 PHE A N 1
ATOM 935 C CA . PHE A 1 114 ? 4.613 26.688 13.453 1 96.44 114 PHE A CA 1
ATOM 936 C C . PHE A 1 114 ? 3.82 25.578 12.781 1 96.44 114 PHE A C 1
ATOM 938 O O . PHE A 1 114 ? 2.594 25.516 12.914 1 96.44 114 PHE A O 1
ATOM 945 N N . MET A 1 115 ? 4.492 24.688 12.078 1 97.06 115 MET A N 1
ATOM 946 C CA . MET A 1 115 ? 3.824 23.531 11.469 1 97.06 115 MET A CA 1
ATOM 947 C C . MET A 1 115 ? 3.369 22.547 12.523 1 97.06 115 MET A C 1
ATOM 949 O O . MET A 1 115 ? 2.262 22 12.445 1 97.06 115 MET A O 1
ATOM 953 N N . ILE A 1 116 ? 4.266 22.281 13.477 1 97.38 116 ILE A N 1
ATOM 954 C CA . ILE A 1 116 ? 3.951 21.375 14.57 1 97.38 116 ILE A CA 1
ATOM 955 C C . ILE A 1 116 ? 2.707 21.859 15.305 1 97.38 116 ILE A C 1
ATOM 957 O O . ILE A 1 116 ? 1.775 21.078 15.547 1 97.38 116 ILE A O 1
ATOM 961 N N . GLU A 1 117 ? 2.697 23.078 15.633 1 96.88 117 GLU A N 1
ATOM 962 C CA . GLU A 1 117 ? 1.586 23.656 16.375 1 96.88 117 GLU A CA 1
ATOM 963 C C . GLU A 1 117 ? 0.278 23.547 15.602 1 96.88 117 GLU A C 1
ATOM 965 O O . GLU A 1 117 ? -0.763 23.219 16.172 1 96.88 117 GLU A O 1
ATOM 970 N N . LYS A 1 118 ? 0.379 23.875 14.344 1 96.88 118 LYS A N 1
ATOM 971 C CA . LYS A 1 118 ? -0.81 23.766 13.5 1 96.88 118 LYS A CA 1
ATOM 972 C C . LYS A 1 118 ? -1.329 22.344 13.445 1 96.88 118 LYS A C 1
ATOM 974 O O . LYS A 1 118 ? -2.535 22.109 13.555 1 96.88 118 LYS A O 1
ATOM 979 N N . LEU A 1 119 ? -0.471 21.375 13.273 1 97.19 119 LEU A N 1
ATOM 980 C CA . LEU A 1 119 ? -0.862 19.969 13.18 1 97.19 119 LEU A CA 1
ATOM 981 C C . LEU A 1 119 ? -1.372 19.469 14.523 1 97.19 119 LEU A C 1
ATOM 983 O O . LEU A 1 119 ? -2.264 18.609 14.578 1 97.19 119 LEU A O 1
ATOM 987 N N . GLN A 1 120 ? -0.787 19.953 15.602 1 97.56 120 GLN A N 1
ATOM 988 C CA . GLN A 1 120 ? -1.296 19.625 16.922 1 97.56 120 GLN A CA 1
ATOM 989 C C . GLN A 1 120 ? -2.732 20.109 17.109 1 97.56 120 GLN A C 1
ATOM 991 O O . GLN A 1 120 ? -3.566 19.391 17.672 1 97.56 120 GLN A O 1
ATOM 996 N N . GLN A 1 121 ? -2.994 21.281 16.641 1 96.56 121 GLN A N 1
ATOM 997 C CA . GLN A 1 121 ? -4.352 21.812 16.672 1 96.56 121 GLN A CA 1
ATOM 998 C C . GLN A 1 121 ? -5.301 20.953 15.844 1 96.56 121 GLN A C 1
ATOM 1000 O O . GLN A 1 121 ? -6.43 20.688 16.266 1 96.56 121 GLN A O 1
ATOM 1005 N N . THR A 1 122 ? -4.809 20.641 14.711 1 96.56 122 THR A N 1
ATOM 1006 C CA . THR A 1 122 ? -5.598 19.781 13.836 1 96.56 122 THR A CA 1
ATOM 1007 C C . THR A 1 122 ? -5.949 18.469 14.539 1 96.56 122 THR A C 1
ATOM 1009 O O . THR A 1 122 ? -7.094 18.016 14.484 1 96.56 122 THR A O 1
ATOM 1012 N N . PHE A 1 123 ? -4.957 17.859 15.18 1 97.38 123 PHE A N 1
ATOM 1013 C CA . PHE A 1 123 ? -5.188 16.594 15.883 1 97.38 123 PHE A CA 1
ATOM 1014 C C . PHE A 1 123 ? -6.207 16.781 17 1 97.38 123 PHE A C 1
ATOM 1016 O O . PHE A 1 123 ? -7.086 15.938 17.188 1 97.38 123 PHE A O 1
ATOM 1023 N N . LEU A 1 124 ? -6.078 17.859 17.719 1 96.38 124 LEU A N 1
ATOM 1024 C CA . LEU A 1 124 ? -7.016 18.156 18.797 1 96.38 124 LEU A CA 1
ATOM 1025 C C . LEU A 1 124 ? -8.438 18.266 18.25 1 96.38 124 LEU A C 1
ATOM 1027 O O . LEU A 1 124 ? -9.383 17.75 18.859 1 96.38 124 LEU A O 1
ATOM 1031 N N . MET A 1 125 ? -8.602 18.969 17.156 1 95.69 125 MET A N 1
ATOM 1032 C CA . MET A 1 125 ? -9.914 19.125 16.547 1 95.69 125 MET A CA 1
ATOM 1033 C C . MET A 1 125 ? -10.469 17.781 16.094 1 95.69 125 MET A C 1
ATOM 1035 O O . MET A 1 125 ? -11.672 17.531 16.234 1 95.69 125 MET A O 1
ATOM 1039 N N . GLN A 1 126 ? -9.625 16.938 15.578 1 94.31 126 GLN A N 1
ATOM 1040 C CA . GLN A 1 126 ? -10.031 15.594 15.188 1 94.31 126 GLN A CA 1
ATOM 1041 C C . GLN A 1 126 ? -10.555 14.812 16.391 1 94.31 126 GLN A C 1
ATOM 1043 O O . GLN A 1 126 ? -11.562 14.109 16.281 1 94.31 126 GLN A O 1
ATOM 1048 N N . GLU A 1 127 ? -9.82 14.898 17.469 1 93.94 127 GLU A N 1
ATOM 1049 C CA . GLU A 1 127 ? -10.211 14.164 18.672 1 93.94 127 GLU A CA 1
ATOM 1050 C C . GLU A 1 127 ? -11.547 14.664 19.219 1 93.94 127 GLU A C 1
ATOM 1052 O O . GLU A 1 127 ? -12.383 13.859 19.641 1 93.94 127 GLU A O 1
ATOM 1057 N N . LYS A 1 128 ? -11.75 15.938 19.125 1 93.12 128 LYS A N 1
ATOM 1058 C CA . LYS A 1 128 ? -13.016 16.516 19.578 1 93.12 128 LYS A CA 1
ATOM 1059 C C . LYS A 1 128 ? -14.18 16.031 18.719 1 93.12 128 LYS A C 1
ATOM 1061 O O . LYS A 1 128 ? -15.234 15.68 19.234 1 93.12 128 LYS A O 1
ATOM 1066 N N . SER A 1 129 ? -13.93 16.109 17.453 1 91.38 129 SER A N 1
ATOM 1067 C CA . SER A 1 129 ? -14.953 15.641 16.531 1 91.38 129 SER A CA 1
ATOM 1068 C C . SER A 1 129 ? -15.266 14.164 16.766 1 91.38 129 SER A C 1
ATOM 1070 O O . SER A 1 129 ? -16.422 13.758 16.734 1 91.38 129 SER A O 1
ATOM 1072 N N . ARG A 1 130 ? -14.219 13.406 16.969 1 89.38 130 ARG A N 1
ATOM 1073 C CA . ARG A 1 130 ? -14.391 11.977 17.219 1 89.38 130 ARG A CA 1
ATOM 1074 C C . ARG A 1 130 ? -15.227 11.742 18.469 1 89.38 130 ARG A C 1
ATOM 1076 O O . ARG A 1 130 ? -16.141 10.914 18.469 1 89.38 130 ARG A O 1
ATOM 1083 N N . GLU A 1 131 ? -14.906 12.445 19.438 1 89.19 131 GLU A N 1
ATOM 1084 C CA . GLU A 1 131 ? -15.633 12.32 20.688 1 89.19 131 GLU A CA 1
ATOM 1085 C C . GLU A 1 131 ? -17.094 12.719 20.531 1 89.19 131 GLU A C 1
ATOM 1087 O O . GLU A 1 131 ? -18 12.062 21.062 1 89.19 131 GLU A O 1
ATOM 1092 N N . ALA A 1 132 ? -17.297 13.766 19.797 1 89.25 132 ALA A N 1
ATOM 1093 C CA . ALA A 1 132 ? -18.672 14.227 19.562 1 89.25 132 ALA A CA 1
ATOM 1094 C C . ALA A 1 132 ? -19.469 13.188 18.781 1 89.25 132 ALA A C 1
ATOM 1096 O O . ALA A 1 132 ? -20.625 12.898 19.125 1 89.25 132 ALA A O 1
ATOM 1097 N N . PHE A 1 133 ? -18.859 12.633 17.891 1 86.31 133 PHE A N 1
ATOM 1098 C CA . PHE A 1 133 ? -19.531 11.633 17.062 1 86.31 133 PHE A CA 1
ATOM 1099 C C . PHE A 1 133 ? -19.797 10.367 17.875 1 86.31 133 PHE A C 1
ATOM 1101 O O . PHE A 1 133 ? -20.859 9.75 17.734 1 86.31 133 PHE A O 1
ATOM 1108 N N . GLN A 1 134 ? -18.812 9.969 18.641 1 86.88 134 GLN A N 1
ATOM 1109 C CA . GLN A 1 134 ? -19 8.789 19.484 1 86.88 134 GLN A CA 1
ATOM 1110 C C . GLN A 1 134 ? -20.141 8.992 20.469 1 86.88 134 GLN A C 1
ATOM 1112 O O . GLN A 1 134 ? -20.938 8.078 20.703 1 86.88 134 GLN A O 1
ATOM 1117 N N . ALA A 1 135 ? -20.25 10.117 20.953 1 90.62 135 ALA A N 1
ATOM 1118 C CA . ALA A 1 135 ? -21.312 10.445 21.891 1 90.62 135 ALA A CA 1
ATOM 1119 C C . ALA A 1 135 ? -22.688 10.406 21.203 1 90.62 135 ALA A C 1
ATOM 1121 O O . ALA A 1 135 ? -23.641 9.867 21.75 1 90.62 135 ALA A O 1
ATOM 1122 N N . GLU A 1 136 ? -22.688 10.953 20.062 1 89.5 136 GLU A N 1
ATOM 1123 C CA . GLU A 1 136 ? -23.938 10.93 19.297 1 89.5 136 GLU A CA 1
ATOM 1124 C C . GLU A 1 136 ? -24.344 9.5 18.953 1 89.5 136 GLU A C 1
ATOM 1126 O O . GLU A 1 136 ? -25.516 9.148 19.047 1 89.5 136 GLU A O 1
ATOM 1131 N N . ALA A 1 137 ? -23.359 8.727 18.625 1 87.75 137 ALA A N 1
ATOM 1132 C CA . ALA A 1 137 ? -23.641 7.336 18.297 1 87.75 137 ALA A CA 1
ATOM 1133 C C . ALA A 1 137 ? -24.172 6.566 19.5 1 87.75 137 ALA A C 1
ATOM 1135 O O . ALA A 1 137 ? -25.125 5.805 19.375 1 87.75 137 ALA A O 1
ATOM 1136 N N . LYS A 1 138 ? -23.594 6.773 20.547 1 90.62 138 LYS A N 1
ATOM 1137 C CA . LYS A 1 138 ? -24.031 6.117 21.781 1 90.62 138 LYS A CA 1
ATOM 1138 C C . LYS A 1 138 ? -25.469 6.523 22.125 1 90.62 138 LYS A C 1
ATOM 1140 O O . LYS A 1 138 ? -26.266 5.691 22.562 1 90.62 138 LYS A O 1
ATOM 1145 N N . GLN A 1 139 ? -25.766 7.688 21.969 1 91.56 139 GLN A N 1
ATOM 1146 C CA . GLN A 1 139 ? -27.094 8.195 22.25 1 91.56 139 GLN A CA 1
ATOM 1147 C C . GLN A 1 139 ? -28.125 7.578 21.328 1 91.56 139 GLN A C 1
ATOM 1149 O O . GLN A 1 139 ? -29.234 7.223 21.75 1 91.56 139 GLN A O 1
ATOM 1154 N N . VAL A 1 140 ? -27.844 7.48 20.125 1 90.81 140 VAL A N 1
ATOM 1155 C CA . VAL A 1 140 ? -28.75 6.898 19.141 1 90.81 140 VAL A CA 1
ATOM 1156 C C . VAL A 1 140 ? -29 5.43 19.484 1 90.81 140 VAL A C 1
ATOM 1158 O O . VAL A 1 140 ? -30.141 4.969 19.453 1 90.81 140 VAL A O 1
ATOM 1161 N N . ILE A 1 141 ? -27.906 4.785 19.75 1 90.06 141 ILE A N 1
ATOM 1162 C CA . ILE A 1 141 ? -28.016 3.371 20.109 1 90.06 141 ILE A CA 1
ATOM 1163 C C . ILE A 1 141 ? -28.906 3.213 21.328 1 90.06 141 ILE A C 1
ATOM 1165 O O . ILE A 1 141 ? -29.797 2.352 21.359 1 90.06 141 ILE A O 1
ATOM 1169 N N . ALA A 1 142 ? -28.656 4.051 22.266 1 89.38 142 ALA A N 1
ATOM 1170 C CA . ALA A 1 142 ? -29.453 4.004 23.484 1 89.38 142 ALA A CA 1
ATOM 1171 C C . ALA A 1 142 ? -30.922 4.285 23.188 1 89.38 142 ALA A C 1
ATOM 1173 O O . ALA A 1 142 ? -31.812 3.627 23.734 1 89.38 142 ALA A O 1
ATOM 1174 N N . THR A 1 143 ? -31.219 5.18 22.359 1 90 143 THR A N 1
ATOM 1175 C CA . THR A 1 143 ? -32.594 5.547 22 1 90 143 THR A CA 1
ATOM 1176 C C . THR A 1 143 ? -33.281 4.398 21.281 1 90 143 THR A C 1
ATOM 1178 O O . THR A 1 143 ? -34.438 4.098 21.562 1 90 143 THR A O 1
ATOM 1181 N N . VAL A 1 144 ? -32.594 3.766 20.406 1 89.69 144 VAL A N 1
ATOM 1182 C CA . VAL A 1 144 ? -33.156 2.656 19.656 1 89.69 144 VAL A CA 1
ATOM 1183 C C . VAL A 1 144 ? -33.469 1.49 20.594 1 89.69 144 VAL A C 1
ATOM 1185 O O . VAL A 1 144 ? -34.531 0.859 20.484 1 89.69 144 VAL A O 1
ATOM 1188 N N . GLU A 1 145 ? -32.438 1.258 21.406 1 89.25 145 GLU A N 1
ATOM 1189 C CA . GLU A 1 145 ? -32.625 0.182 22.375 1 89.25 145 GLU A CA 1
ATOM 1190 C C . GLU A 1 145 ? -33.812 0.46 23.281 1 89.25 145 GLU A C 1
ATOM 1192 O O . GLU A 1 145 ? -34.594 -0.447 23.594 1 89.25 145 GLU A O 1
ATOM 1197 N N . ASN A 1 146 ? -34 1.686 23.734 1 89.81 146 ASN A N 1
ATOM 1198 C CA . ASN A 1 146 ? -35.125 2.088 24.562 1 89.81 146 ASN A CA 1
ATOM 1199 C C . ASN A 1 146 ? -36.469 1.95 23.828 1 89.81 146 ASN A C 1
ATOM 1201 O O . ASN A 1 146 ? -37.469 1.513 24.422 1 89.81 146 ASN A O 1
ATOM 1205 N N . LEU A 1 147 ? -36.5 2.248 22.578 1 88.69 147 LEU A N 1
ATOM 1206 C CA . LEU A 1 147 ? -37.719 2.131 21.766 1 88.69 147 LEU A CA 1
ATOM 1207 C C . LEU A 1 147 ? -38.094 0.668 21.578 1 88.69 147 LEU A C 1
ATOM 1209 O O . LEU A 1 147 ? -39.281 0.32 21.625 1 88.69 147 LEU A O 1
ATOM 1213 N N . GLU A 1 148 ? -37.125 -0.096 21.328 1 88.44 148 GLU A N 1
ATOM 1214 C CA . GLU A 1 148 ? -37.344 -1.526 21.156 1 88.44 148 GLU A CA 1
ATOM 1215 C C . GLU A 1 148 ? -37.906 -2.15 22.438 1 88.44 148 GLU A C 1
ATOM 1217 O O . GLU A 1 148 ? -38.781 -3.01 22.391 1 88.44 148 GLU A O 1
ATOM 1222 N N . ASP A 1 149 ? -37.406 -1.722 23.547 1 87.69 149 ASP A N 1
ATOM 1223 C CA . ASP A 1 149 ? -37.844 -2.229 24.844 1 87.69 149 ASP A CA 1
ATOM 1224 C C . ASP A 1 149 ? -39.281 -1.817 25.141 1 87.69 149 ASP A C 1
ATOM 1226 O O . ASP A 1 149 ? -40 -2.551 25.812 1 87.69 149 ASP A O 1
ATOM 1230 N N . GLN A 1 150 ? -39.719 -0.782 24.641 1 83.38 150 GLN A N 1
ATOM 1231 C CA . GLN A 1 150 ? -41.062 -0.3 24.875 1 83.38 150 GLN A CA 1
ATOM 1232 C C . GLN A 1 150 ? -42.062 -1.011 23.969 1 83.38 150 GLN A C 1
ATOM 1234 O O . GLN A 1 150 ? -43.25 -1.082 24.281 1 83.38 150 GLN A O 1
ATOM 1239 N N . MET A 1 151 ? -41.594 -1.435 22.859 1 78.94 151 MET A N 1
ATOM 1240 C CA . MET A 1 151 ? -42.469 -2.115 21.906 1 78.94 151 MET A CA 1
ATOM 1241 C C . MET A 1 151 ? -42.719 -3.553 22.344 1 78.94 151 MET A C 1
ATOM 1243 O O . MET A 1 151 ? -43.75 -4.148 21.953 1 78.94 151 MET A O 1
ATOM 1247 N N . ASP A 1 152 ? -41.969 -4.148 23.156 1 64.06 152 ASP A N 1
ATOM 1248 C CA . ASP A 1 152 ? -42.25 -5.457 23.734 1 64.06 152 ASP A CA 1
ATOM 1249 C C . ASP A 1 152 ? -43.094 -5.324 25.016 1 64.06 152 ASP A C 1
ATOM 1251 O O . ASP A 1 152 ? -43.969 -6.16 25.281 1 64.06 152 ASP A O 1
ATOM 1255 N N . MET B 1 1 ? 3.258 6.047 -8.125 1 62 1 MET B N 1
ATOM 1256 C CA . MET B 1 1 ? 3.914 5.527 -9.328 1 62 1 MET B CA 1
ATOM 1257 C C . MET B 1 1 ? 4.223 4.043 -9.18 1 62 1 MET B C 1
ATOM 1259 O O . MET B 1 1 ? 3.924 3.25 -10.07 1 62 1 MET B O 1
ATOM 1263 N N . TYR B 1 2 ? 4.477 3.471 -7.965 1 72.44 2 TYR B N 1
ATOM 1264 C CA . TYR B 1 2 ? 4.977 2.109 -7.816 1 72.44 2 TYR B CA 1
ATOM 1265 C C . TYR B 1 2 ? 3.836 1.102 -7.836 1 72.44 2 TYR B C 1
ATOM 1267 O O . TYR B 1 2 ? 3.986 -0.008 -8.352 1 72.44 2 TYR B O 1
ATOM 1275 N N . ASN B 1 3 ? 2.654 1.602 -7.461 1 72.38 3 ASN B N 1
ATOM 1276 C CA . ASN B 1 3 ? 1.563 0.645 -7.301 1 72.38 3 ASN B CA 1
ATOM 1277 C C . ASN B 1 3 ? 1.067 0.133 -8.648 1 72.38 3 ASN B C 1
ATOM 1279 O O . ASN B 1 3 ? 0.719 -1.041 -8.789 1 72.38 3 ASN B O 1
ATOM 1283 N N . ARG B 1 4 ? 1.205 0.935 -9.617 1 75.62 4 ARG B N 1
ATOM 1284 C CA . ARG B 1 4 ? 0.783 0.507 -10.945 1 75.62 4 ARG B CA 1
ATOM 1285 C C . ARG B 1 4 ? 1.709 -0.575 -11.492 1 75.62 4 ARG B C 1
ATOM 1287 O O . ARG B 1 4 ? 1.249 -1.542 -12.102 1 75.62 4 ARG B O 1
ATOM 1294 N N . TYR B 1 5 ? 2.963 -0.425 -11.258 1 82.69 5 TYR B N 1
ATOM 1295 C CA . TYR B 1 5 ? 3.936 -1.407 -11.727 1 82.69 5 TYR B CA 1
ATOM 1296 C C . TYR B 1 5 ? 3.742 -2.744 -11.023 1 82.69 5 TYR B C 1
ATOM 1298 O O . TYR B 1 5 ? 3.83 -3.803 -11.648 1 82.69 5 TYR B O 1
ATOM 1306 N N . VAL B 1 6 ? 3.424 -2.607 -9.797 1 87.5 6 VAL B N 1
ATOM 1307 C CA . VAL B 1 6 ? 3.24 -3.812 -8.992 1 87.5 6 VAL B CA 1
ATOM 1308 C C . VAL B 1 6 ? 1.963 -4.531 -9.422 1 87.5 6 VAL B C 1
ATOM 1310 O O . VAL B 1 6 ? 1.927 -5.762 -9.492 1 87.5 6 VAL B O 1
ATOM 1313 N N . GLU B 1 7 ? 0.912 -3.799 -9.758 1 84.88 7 GLU B N 1
ATOM 1314 C CA . GLU B 1 7 ? -0.328 -4.395 -10.242 1 84.88 7 GLU B CA 1
ATOM 1315 C C . GLU B 1 7 ? -0.104 -5.137 -11.555 1 84.88 7 GLU B C 1
ATOM 1317 O O . GLU B 1 7 ? -0.575 -6.262 -11.727 1 84.88 7 GLU B O 1
ATOM 1322 N N . THR B 1 8 ? 0.599 -4.496 -12.414 1 87.56 8 THR B N 1
ATOM 1323 C CA . THR B 1 8 ? 0.94 -5.133 -13.68 1 87.56 8 THR B CA 1
ATOM 1324 C C . THR B 1 8 ? 1.797 -6.375 -13.453 1 87.56 8 THR B C 1
ATOM 1326 O O . THR B 1 8 ? 1.632 -7.387 -14.133 1 87.56 8 THR B O 1
ATOM 1329 N N . GLY B 1 9 ? 2.652 -6.285 -12.469 1 91.44 9 GLY B N 1
ATOM 1330 C CA . GLY B 1 9 ? 3.49 -7.422 -12.125 1 91.44 9 GLY B CA 1
ATOM 1331 C C . GLY B 1 9 ? 2.695 -8.633 -11.664 1 91.44 9 GLY B C 1
ATOM 1332 O O . GLY B 1 9 ? 3.012 -9.766 -12.039 1 91.44 9 GLY B O 1
ATOM 1333 N N . LEU B 1 10 ? 1.694 -8.367 -10.922 1 92.38 10 LEU B N 1
ATOM 1334 C CA . LEU B 1 10 ? 0.858 -9.461 -10.438 1 92.38 10 LEU B CA 1
ATOM 1335 C C . LEU B 1 10 ? 0.162 -10.164 -11.602 1 92.38 10 LEU B C 1
ATOM 1337 O O . LEU B 1 10 ? 0.073 -11.398 -11.625 1 92.38 10 LEU B O 1
ATOM 1341 N N . VAL B 1 11 ? -0.338 -9.383 -12.531 1 92.56 11 VAL B N 1
ATOM 1342 C CA . VAL B 1 11 ? -0.989 -9.945 -13.711 1 92.56 11 VAL B CA 1
ATOM 1343 C C . VAL B 1 11 ? -0.023 -10.875 -14.438 1 92.56 11 VAL B C 1
ATOM 1345 O O . VAL B 1 11 ? -0.373 -12.008 -14.766 1 92.56 11 VAL B O 1
ATOM 1348 N N . GLN B 1 12 ? 1.168 -10.422 -14.609 1 93.62 12 GLN B N 1
ATOM 1349 C CA . GLN B 1 12 ? 2.174 -11.211 -15.312 1 93.62 12 GLN B CA 1
ATOM 1350 C C . GLN B 1 12 ? 2.547 -12.461 -14.516 1 93.62 12 GLN B C 1
ATOM 1352 O O . GLN B 1 12 ? 2.793 -13.523 -15.094 1 93.62 12 GLN B O 1
ATOM 1357 N N . PHE B 1 13 ? 2.594 -12.359 -13.234 1 95.75 13 PHE B N 1
ATOM 1358 C CA . PHE B 1 13 ? 2.908 -13.484 -12.359 1 95.75 13 PHE B CA 1
ATOM 1359 C C . PHE B 1 13 ? 1.964 -14.648 -12.609 1 95.75 13 PHE B C 1
ATOM 1361 O O . PHE B 1 13 ? 2.408 -15.781 -12.828 1 95.75 13 PHE B O 1
ATOM 1368 N N . PHE B 1 14 ? 0.71 -14.359 -12.672 1 95.44 14 PHE B N 1
ATOM 1369 C CA . PHE B 1 14 ? -0.27 -15.422 -12.859 1 95.44 14 PHE B CA 1
ATOM 1370 C C . PHE B 1 14 ? -0.279 -15.906 -14.305 1 95.44 14 PHE B C 1
ATOM 1372 O O . PHE B 1 14 ? -0.356 -17.109 -14.562 1 95.44 14 PHE B O 1
ATOM 1379 N N . ARG B 1 15 ? -0.154 -15.016 -15.219 1 93.75 15 ARG B N 1
ATOM 1380 C CA . ARG B 1 15 ? -0.183 -15.383 -16.625 1 93.75 15 ARG B CA 1
ATOM 1381 C C . ARG B 1 15 ? 0.978 -16.312 -16.969 1 93.75 15 ARG B C 1
ATOM 1383 O O . ARG B 1 15 ? 0.815 -17.266 -17.75 1 93.75 15 ARG B O 1
ATOM 1390 N N . THR B 1 16 ? 2.105 -16.016 -16.438 1 94.5 16 THR B N 1
ATOM 1391 C CA . THR B 1 16 ? 3.301 -16.797 -16.75 1 94.5 16 THR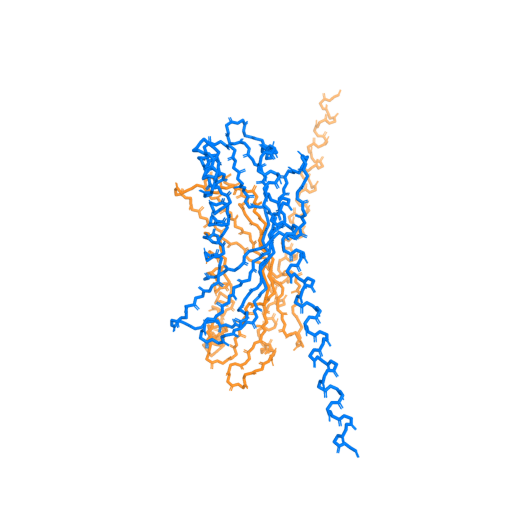 B CA 1
ATOM 1392 C C . THR B 1 16 ? 3.16 -18.234 -16.234 1 94.5 16 THR B C 1
ATOM 1394 O O . THR B 1 16 ? 3.709 -19.172 -16.812 1 94.5 16 THR B O 1
ATOM 1397 N N . HIS B 1 17 ? 2.447 -18.453 -15.18 1 95.62 17 HIS B N 1
ATOM 1398 C CA . HIS B 1 17 ? 2.258 -19.781 -14.633 1 95.62 17 HIS B CA 1
ATOM 1399 C C . HIS B 1 17 ? 1.368 -20.625 -15.539 1 95.62 17 HIS B C 1
ATOM 1401 O O . HIS B 1 17 ? 1.401 -21.859 -15.477 1 95.62 17 HIS B O 1
ATOM 1407 N N . GLY B 1 18 ? 0.578 -19.953 -16.328 1 92.94 18 GLY B N 1
ATOM 1408 C CA . GLY B 1 18 ? -0.285 -20.672 -17.25 1 92.94 18 GLY B CA 1
ATOM 1409 C C . GLY B 1 18 ? 0.347 -20.891 -18.609 1 92.94 18 GLY B C 1
ATOM 1410 O O . GLY B 1 18 ? -0.216 -21.578 -19.453 1 92.94 18 GLY B O 1
ATOM 1411 N N . LYS B 1 19 ? 1.524 -20.391 -18.891 1 91.69 19 LYS B N 1
ATOM 1412 C CA . LYS B 1 19 ? 2.113 -20.344 -20.219 1 91.69 19 LYS B CA 1
ATOM 1413 C C . LYS B 1 19 ? 2.354 -21.75 -20.766 1 91.69 19 LYS B C 1
ATOM 1415 O O . LYS B 1 19 ? 2.146 -22 -21.953 1 91.69 19 LYS B O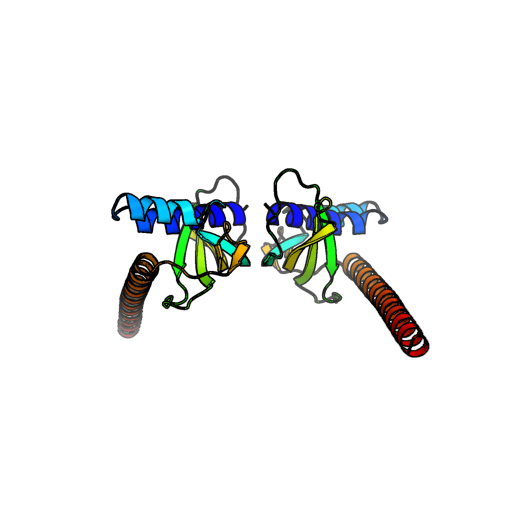 1
ATOM 1420 N N . ASP B 1 20 ? 2.785 -22.656 -19.938 1 89.69 20 ASP B N 1
ATOM 1421 C CA . ASP B 1 20 ? 3.135 -24 -20.375 1 89.69 20 ASP B CA 1
ATOM 1422 C C . ASP B 1 20 ? 1.997 -24.984 -20.109 1 89.69 20 ASP B C 1
ATOM 1424 O O . ASP B 1 20 ? 2.174 -26.188 -20.234 1 89.69 20 ASP B O 1
ATOM 1428 N N . SER B 1 21 ? 0.875 -24.469 -19.797 1 90.56 21 SER B N 1
ATOM 1429 C CA . SER B 1 21 ? -0.268 -25.312 -19.469 1 90.56 21 SER B CA 1
ATOM 1430 C C . SER B 1 21 ? -1.092 -25.625 -20.719 1 90.56 21 SER B C 1
ATOM 1432 O O . SER B 1 21 ? -0.863 -25.047 -21.781 1 90.56 21 SER B O 1
ATOM 1434 N N . ALA B 1 22 ? -1.989 -26.641 -20.609 1 92.56 22 ALA B N 1
ATOM 1435 C CA . ALA B 1 22 ? -2.98 -26.906 -21.656 1 92.56 22 ALA B CA 1
ATOM 1436 C C . ALA B 1 22 ? -3.842 -25.672 -21.922 1 92.56 22 ALA B C 1
ATOM 1438 O O . ALA B 1 22 ? -3.975 -24.797 -21.062 1 92.56 22 ALA B O 1
ATOM 1439 N N . ALA B 1 23 ? -4.352 -25.656 -23.031 1 91.44 23 ALA B N 1
ATOM 1440 C CA . ALA B 1 23 ? -5.09 -24.484 -23.5 1 91.44 23 ALA B CA 1
ATOM 1441 C C . ALA B 1 23 ? -6.184 -24.094 -22.516 1 91.44 23 ALA B C 1
ATOM 1443 O O . ALA B 1 23 ? -6.355 -22.922 -22.203 1 91.44 23 ALA B O 1
ATOM 1444 N N . GLU B 1 24 ? -6.914 -25.047 -22.031 1 91.69 24 GLU B N 1
ATOM 1445 C CA . GLU B 1 24 ? -8.008 -24.766 -21.094 1 91.69 24 GLU B CA 1
ATOM 1446 C C . GLU B 1 24 ? -7.488 -24.203 -19.781 1 91.69 24 GLU B C 1
ATOM 1448 O O . GLU B 1 24 ? -8.055 -23.25 -19.25 1 91.69 24 GLU B O 1
ATOM 1453 N N . GLU B 1 25 ? -6.434 -24.781 -19.312 1 93.44 25 GLU B N 1
ATOM 1454 C CA . GLU B 1 25 ? -5.832 -24.312 -18.062 1 93.44 25 GLU B CA 1
ATOM 1455 C C . GLU B 1 25 ? -5.215 -22.922 -18.219 1 93.44 25 GLU B C 1
ATOM 1457 O O . GLU B 1 25 ? -5.281 -22.109 -17.297 1 93.44 25 GLU B O 1
ATOM 1462 N N . LYS B 1 26 ? -4.641 -22.75 -19.391 1 94.56 26 LYS B N 1
ATOM 1463 C CA . LYS B 1 26 ? -4.055 -21.453 -19.688 1 94.56 26 LYS B CA 1
ATOM 1464 C C . LYS B 1 26 ? -5.105 -20.344 -19.609 1 94.56 26 LYS B C 1
ATOM 1466 O O . LYS B 1 26 ? -4.855 -19.281 -19.031 1 94.56 26 LYS B O 1
ATOM 1471 N N . LYS B 1 27 ? -6.25 -20.594 -20.141 1 94.19 27 LYS B N 1
ATOM 1472 C CA . LYS B 1 27 ? -7.348 -19.625 -20.094 1 94.19 27 LYS B CA 1
ATOM 1473 C C . LYS B 1 27 ? -7.789 -19.359 -18.656 1 94.19 27 LYS B C 1
ATOM 1475 O O . LYS B 1 27 ? -8.109 -18.219 -18.312 1 94.19 27 LYS B O 1
ATOM 1480 N N . GLU B 1 28 ? -7.809 -20.359 -17.859 1 94.06 28 GLU B N 1
ATOM 1481 C CA . GLU B 1 28 ? -8.219 -20.219 -16.453 1 94.06 28 GLU B CA 1
ATOM 1482 C C . GLU B 1 28 ? -7.227 -19.359 -15.68 1 94.06 28 GLU B C 1
ATOM 1484 O O . GLU B 1 28 ? -7.617 -18.578 -14.805 1 94.06 28 GLU B O 1
ATOM 1489 N N . TRP B 1 29 ? -5.918 -19.469 -16.031 1 95.5 29 TRP B N 1
ATOM 1490 C CA . TRP B 1 29 ? -4.898 -18.625 -15.422 1 95.5 29 TRP B CA 1
ATOM 1491 C C . TRP B 1 29 ? -5.098 -17.172 -15.828 1 95.5 29 TRP B C 1
ATOM 1493 O O . TRP B 1 29 ? -4.992 -16.266 -14.992 1 95.5 29 TRP B O 1
ATOM 1503 N N . GLU B 1 30 ? -5.402 -17 -17.094 1 93.56 30 GLU B N 1
ATOM 1504 C CA . GLU B 1 30 ? -5.609 -15.656 -17.609 1 93.56 30 GLU B CA 1
ATOM 1505 C C . GLU B 1 30 ? -6.848 -15.016 -16.984 1 93.56 30 GLU B C 1
ATOM 1507 O O . GLU B 1 30 ? -6.867 -13.805 -16.75 1 93.56 30 GLU B O 1
ATOM 1512 N N . ASP B 1 31 ? -7.797 -15.797 -16.656 1 93.38 31 ASP B N 1
ATOM 1513 C CA . ASP B 1 31 ? -9.062 -15.305 -16.125 1 93.38 31 ASP B CA 1
ATOM 1514 C C . ASP B 1 31 ? -8.93 -14.93 -14.656 1 93.38 31 ASP B C 1
ATOM 1516 O O . ASP B 1 31 ? -9.766 -14.203 -14.109 1 93.38 31 ASP B O 1
ATOM 1520 N N . LEU B 1 32 ? -7.906 -15.406 -13.984 1 93.81 32 LEU B N 1
ATOM 1521 C CA . LEU B 1 32 ? -7.73 -15.188 -12.555 1 93.81 32 LEU B CA 1
ATOM 1522 C C . LEU B 1 32 ? -7.598 -13.703 -12.242 1 93.81 32 LEU B C 1
ATOM 1524 O O . LEU B 1 32 ? -7.914 -13.266 -11.133 1 93.81 32 LEU B O 1
ATOM 1528 N N . VAL B 1 33 ? -7.141 -12.922 -13.281 1 90 33 VAL B N 1
ATOM 1529 C CA . VAL B 1 33 ? -6.898 -11.508 -13.031 1 90 33 VAL B CA 1
ATOM 1530 C C . VAL B 1 33 ? -7.98 -10.672 -13.703 1 90 33 VAL B C 1
ATOM 1532 O O . VAL B 1 33 ? -7.77 -9.492 -13.992 1 90 33 VAL B O 1
ATOM 1535 N N . THR B 1 34 ? -9.133 -11.32 -14.031 1 86.88 34 THR B N 1
ATOM 1536 C CA . THR B 1 34 ? -10.312 -10.664 -14.578 1 86.88 34 THR B CA 1
ATOM 1537 C C . THR B 1 34 ? -11.523 -10.891 -13.672 1 86.88 34 THR B C 1
ATOM 1539 O O . THR B 1 34 ? -11.531 -11.828 -12.867 1 86.88 34 THR B O 1
ATOM 1542 N N . PRO B 1 35 ? -12.547 -10.047 -13.844 1 83.56 35 PRO B N 1
ATOM 1543 C CA . PRO B 1 35 ? -13.766 -10.258 -13.055 1 83.56 35 PRO B CA 1
ATOM 1544 C C . PRO B 1 35 ? -14.766 -11.172 -13.742 1 83.56 35 PRO B C 1
ATOM 1546 O O . PRO B 1 35 ? -15.961 -10.844 -13.812 1 83.56 35 PRO B O 1
ATOM 1549 N N . ARG B 1 36 ? -14.586 -12.258 -14.359 1 85.12 36 ARG B N 1
ATOM 1550 C CA . ARG B 1 36 ? -15.508 -13.078 -15.141 1 85.12 36 ARG B CA 1
ATOM 1551 C C . ARG B 1 36 ? -15.758 -14.414 -14.445 1 85.12 36 ARG B C 1
ATOM 1553 O O . ARG B 1 36 ? -16.781 -15.062 -14.688 1 85.12 36 ARG B O 1
ATOM 1560 N N . GLY B 1 37 ? -15.148 -14.859 -13.531 1 90.12 37 GLY B N 1
ATOM 1561 C CA . GLY B 1 37 ? -15.188 -16.125 -12.797 1 90.12 37 GLY B CA 1
ATOM 1562 C C . GLY B 1 37 ? -14.258 -16.141 -11.594 1 90.12 37 GLY B C 1
ATOM 1563 O O . GLY B 1 37 ? -14.297 -15.227 -10.766 1 90.12 37 GLY B O 1
ATOM 1564 N N . LEU B 1 38 ? -13.57 -17.266 -11.594 1 94.25 38 LEU B N 1
ATOM 1565 C CA . LEU B 1 38 ? -12.578 -17.344 -10.523 1 94.25 38 LEU B CA 1
ATOM 1566 C C . LEU B 1 38 ? -11.469 -16.328 -10.734 1 94.25 38 LEU B C 1
ATOM 1568 O O . LEU B 1 38 ? -10.844 -16.297 -11.797 1 94.25 38 LEU B O 1
ATOM 1572 N N . GLY B 1 39 ? -11.383 -15.516 -9.766 1 93.94 39 GLY B N 1
ATOM 1573 C CA . GLY B 1 39 ? -10.375 -14.469 -9.859 1 93.94 39 GLY B CA 1
ATOM 1574 C C . GLY B 1 39 ? -9.727 -14.148 -8.531 1 93.94 39 GLY B C 1
ATOM 1575 O O . GLY B 1 39 ? -10.008 -14.789 -7.516 1 93.94 39 GLY B O 1
ATOM 1576 N N . VAL B 1 40 ? -8.758 -13.219 -8.594 1 93.44 40 VAL B N 1
ATOM 1577 C CA . VAL B 1 40 ? -8.086 -12.758 -7.387 1 93.44 40 VAL B CA 1
ATOM 1578 C C . VAL B 1 40 ? -8.375 -11.273 -7.168 1 93.44 40 VAL B C 1
ATOM 1580 O O . VAL B 1 40 ? -8.461 -10.508 -8.133 1 93.44 40 VAL B O 1
ATOM 1583 N N . ILE B 1 41 ? -8.562 -10.891 -5.965 1 91.12 41 ILE B N 1
ATOM 1584 C CA . ILE B 1 41 ? -8.781 -9.492 -5.602 1 91.12 41 ILE B CA 1
ATOM 1585 C C . ILE B 1 41 ? -7.805 -9.086 -4.5 1 91.12 41 ILE B C 1
ATOM 1587 O O . ILE B 1 41 ? -7.504 -9.875 -3.605 1 91.12 41 ILE B O 1
ATOM 1591 N N . LYS B 1 42 ? -7.355 -7.922 -4.645 1 92.69 42 LYS B N 1
ATOM 1592 C CA . LYS B 1 42 ? -6.414 -7.422 -3.646 1 92.69 42 LYS B CA 1
ATOM 1593 C C . LYS B 1 42 ? -7.133 -7.051 -2.354 1 92.69 42 LYS B C 1
ATOM 1595 O O . LYS B 1 42 ? -8.148 -6.352 -2.379 1 92.69 42 LYS B O 1
ATOM 1600 N N . LYS B 1 43 ? -6.695 -7.574 -1.234 1 95 43 LYS B N 1
ATOM 1601 C CA . LYS B 1 43 ? -7.227 -7.23 0.08 1 95 43 LYS B CA 1
ATOM 1602 C C . LYS B 1 43 ? -6.375 -6.164 0.758 1 95 43 LYS B C 1
ATOM 1604 O O . LYS B 1 43 ? -6.898 -5.164 1.249 1 95 43 LYS B O 1
ATOM 1609 N N . THR B 1 44 ? -5.094 -6.395 0.813 1 95.81 44 THR B N 1
ATOM 1610 C CA . THR B 1 44 ? -4.176 -5.465 1.459 1 95.81 44 THR B CA 1
ATOM 1611 C C . THR B 1 44 ? -2.848 -5.402 0.706 1 95.81 44 THR B C 1
ATOM 1613 O O . THR B 1 44 ? -2.416 -6.398 0.118 1 95.81 44 THR B O 1
ATOM 1616 N N . ILE B 1 45 ? -2.252 -4.277 0.714 1 95.06 45 ILE B N 1
ATOM 1617 C CA . ILE B 1 45 ? -0.891 -4.125 0.21 1 95.06 45 ILE B CA 1
ATOM 1618 C C . ILE B 1 45 ? -0.127 -3.129 1.079 1 95.06 45 ILE B C 1
ATOM 1620 O O . ILE B 1 45 ? -0.646 -2.061 1.411 1 95.06 45 ILE B O 1
ATOM 1624 N N . THR B 1 46 ? 0.999 -3.484 1.451 1 96.19 46 THR B N 1
ATOM 1625 C CA . THR B 1 46 ? 1.944 -2.619 2.146 1 96.19 46 THR B CA 1
ATOM 1626 C C . THR B 1 46 ? 3.154 -2.322 1.267 1 96.19 46 THR B C 1
ATOM 1628 O O . THR B 1 46 ? 3.828 -3.242 0.795 1 96.19 46 THR B O 1
ATOM 1631 N N . THR B 1 47 ? 3.398 -1.127 1.045 1 94.94 47 THR B N 1
ATOM 1632 C CA . THR B 1 47 ? 4.559 -0.716 0.259 1 94.94 47 THR B CA 1
ATOM 1633 C C . THR B 1 47 ? 5.582 -0.003 1.138 1 94.94 47 THR B C 1
ATOM 1635 O O . THR B 1 47 ? 5.25 0.96 1.831 1 94.94 47 THR B O 1
ATOM 1638 N N . GLU B 1 48 ? 6.723 -0.469 1.131 1 96 48 GLU B N 1
ATOM 1639 C CA . GLU B 1 48 ? 7.871 0.164 1.775 1 96 48 GLU B CA 1
ATOM 1640 C C . GLU B 1 48 ? 8.781 0.837 0.75 1 96 48 GLU B C 1
ATOM 1642 O O . GLU B 1 48 ? 9.398 0.163 -0.077 1 96 48 GLU B O 1
ATOM 1647 N N . PHE B 1 49 ? 8.844 2.066 0.903 1 93.56 49 PHE B N 1
ATOM 1648 C CA . PHE B 1 49 ? 9.68 2.809 -0.032 1 93.56 49 PHE B CA 1
ATOM 1649 C C . PHE B 1 49 ? 11.117 2.887 0.472 1 93.56 49 PHE B C 1
ATOM 1651 O O . PHE B 1 49 ? 11.359 3.213 1.638 1 93.56 49 PHE B O 1
ATOM 1658 N N . LYS B 1 50 ? 12.047 2.643 -0.402 1 92.38 50 LYS B N 1
ATOM 1659 C CA . LYS B 1 50 ? 13.453 2.635 0.002 1 92.38 50 LYS B CA 1
ATOM 1660 C C . LYS B 1 50 ? 14.164 3.906 -0.452 1 92.38 50 LYS B C 1
ATOM 1662 O O . LYS B 1 50 ? 15.008 4.445 0.271 1 92.38 50 LYS B O 1
ATOM 1667 N N . PHE B 1 51 ? 13.883 4.324 -1.637 1 83.69 51 PHE B N 1
ATOM 1668 C CA . PHE B 1 51 ? 14.398 5.609 -2.1 1 83.69 51 PHE B CA 1
ATOM 1669 C C . PHE B 1 51 ? 13.531 6.16 -3.227 1 83.69 51 PHE B C 1
ATOM 1671 O O . PHE B 1 51 ? 12.875 5.402 -3.943 1 83.69 51 PHE B O 1
ATOM 1678 N N . PRO B 1 52 ? 13.523 7.508 -3.379 1 76.69 52 PRO B N 1
ATOM 1679 C CA . PRO B 1 52 ? 12.711 8.109 -4.441 1 76.69 52 PRO B CA 1
ATOM 1680 C C . PRO B 1 52 ? 13.32 7.918 -5.828 1 76.69 52 PRO B C 1
ATOM 1682 O O . PRO B 1 52 ? 14.5 8.219 -6.035 1 76.69 52 PRO B O 1
ATOM 1685 N N . MET B 1 53 ? 12.414 7.348 -6.664 1 76.38 53 MET B N 1
ATOM 1686 C CA . MET B 1 53 ? 12.875 7.188 -8.039 1 76.38 53 MET B CA 1
ATOM 1687 C C . MET B 1 53 ? 12.547 8.422 -8.875 1 76.38 53 MET B C 1
ATOM 1689 O O . MET B 1 53 ? 11.5 9.039 -8.68 1 76.38 53 MET B O 1
ATOM 1693 N N . LYS B 1 54 ? 13.523 8.844 -9.688 1 71.62 54 LYS B N 1
ATOM 1694 C CA . LYS B 1 54 ? 13.32 9.969 -10.594 1 71.62 54 LYS B CA 1
ATOM 1695 C C . LYS B 1 54 ? 13.031 9.492 -12.016 1 71.62 54 LYS B C 1
ATOM 1697 O O . LYS B 1 54 ? 13.578 8.484 -12.453 1 71.62 54 LYS B O 1
ATOM 1702 N N . PHE B 1 55 ? 12.078 10.273 -12.594 1 71.81 55 PHE B N 1
ATOM 1703 C CA . PHE B 1 55 ? 11.812 9.977 -14 1 71.81 55 PHE B CA 1
ATOM 1704 C C . PHE B 1 55 ? 12.891 10.578 -14.891 1 71.81 55 PHE B C 1
ATOM 1706 O O . PHE B 1 55 ? 13.367 11.688 -14.641 1 71.81 55 PHE B O 1
ATOM 1713 N N . PRO B 1 56 ? 13.281 9.688 -15.891 1 76.38 56 PRO B N 1
ATOM 1714 C CA . PRO B 1 56 ? 12.875 8.367 -16.391 1 76.38 56 PRO B CA 1
ATOM 1715 C C . PRO B 1 56 ? 13.711 7.238 -15.805 1 76.38 56 PRO B C 1
ATOM 1717 O O . PRO B 1 56 ? 14.93 7.371 -15.664 1 76.38 56 PRO B O 1
ATOM 1720 N N . ASP B 1 57 ? 13.211 6.375 -15.141 1 79.88 57 ASP B N 1
ATOM 1721 C CA . ASP B 1 57 ? 13.875 5.156 -14.68 1 79.88 57 ASP B CA 1
ATOM 1722 C C . ASP B 1 57 ? 13.125 3.912 -15.148 1 79.88 57 ASP B C 1
ATOM 1724 O O . ASP B 1 57 ? 11.891 3.924 -15.242 1 79.88 57 ASP B O 1
ATOM 1728 N N . ARG B 1 58 ? 13.922 2.99 -15.719 1 85.94 58 ARG B N 1
ATOM 1729 C CA . ARG B 1 58 ? 13.336 1.68 -16 1 85.94 58 ARG B CA 1
ATOM 1730 C C . ARG B 1 58 ? 13.305 0.813 -14.75 1 85.94 58 ARG B C 1
ATOM 1732 O O . ARG B 1 58 ? 14.266 0.804 -13.969 1 85.94 58 ARG B O 1
ATOM 1739 N N . ILE B 1 59 ? 12.164 0.131 -14.578 1 88.38 59 ILE B N 1
ATOM 1740 C CA . ILE B 1 59 ? 12.039 -0.668 -13.359 1 88.38 59 ILE B CA 1
ATOM 1741 C C . ILE B 1 59 ? 11.711 -2.115 -13.727 1 88.38 59 ILE B C 1
ATOM 1743 O O . ILE B 1 59 ? 11.18 -2.385 -14.805 1 88.38 59 ILE B O 1
ATOM 1747 N N . HIS B 1 60 ? 12.195 -3.035 -12.922 1 90.5 60 HIS B N 1
ATOM 1748 C CA . HIS B 1 60 ? 11.82 -4.445 -12.953 1 90.5 60 HIS B CA 1
ATOM 1749 C C . HIS B 1 60 ? 11.086 -4.852 -11.688 1 90.5 60 HIS B C 1
ATOM 1751 O O . HIS B 1 60 ? 11.461 -4.445 -10.586 1 90.5 60 HIS B O 1
ATOM 1757 N N . VAL B 1 61 ? 10.023 -5.551 -11.875 1 93.44 61 VAL B N 1
ATOM 1758 C CA . VAL B 1 61 ? 9.273 -6.031 -10.727 1 93.44 61 VAL B CA 1
ATOM 1759 C C . VAL B 1 61 ? 9.43 -7.547 -10.594 1 93.44 61 VAL B C 1
ATOM 1761 O O . VAL B 1 61 ? 9.195 -8.281 -11.555 1 93.44 61 VAL B O 1
ATOM 1764 N N . LEU B 1 62 ? 9.883 -7.996 -9.43 1 93 62 LEU B N 1
ATOM 1765 C CA . LEU B 1 62 ? 10 -9.422 -9.133 1 93 62 LEU B CA 1
ATOM 1766 C C . LEU B 1 62 ? 8.977 -9.844 -8.086 1 93 62 LEU B C 1
ATOM 1768 O O . LEU B 1 62 ? 8.875 -9.234 -7.023 1 93 62 LEU B O 1
ATOM 1772 N N . TYR B 1 63 ? 8.234 -10.891 -8.383 1 95.06 63 TYR B N 1
ATOM 1773 C CA . TYR B 1 63 ? 7.223 -11.406 -7.473 1 95.06 63 TYR B CA 1
ATOM 1774 C C . TYR B 1 63 ? 7.637 -12.758 -6.902 1 95.06 63 TYR B C 1
ATOM 1776 O O . TYR B 1 63 ? 8.242 -13.57 -7.602 1 95.06 63 TYR B O 1
ATOM 1784 N N . LYS B 1 64 ? 7.281 -13 -5.723 1 95.25 64 LYS B N 1
ATOM 1785 C CA . LYS B 1 64 ? 7.438 -14.312 -5.105 1 95.25 64 LYS B CA 1
ATOM 1786 C C . LYS B 1 64 ? 6.285 -14.617 -4.152 1 95.25 64 LYS B C 1
ATOM 1788 O O . LYS B 1 64 ? 5.602 -13.703 -3.688 1 95.25 64 LYS B O 1
ATOM 1793 N N . LEU B 1 65 ? 6.074 -15.867 -3.875 1 97.5 65 LEU B N 1
ATOM 1794 C CA . LEU B 1 65 ? 5.148 -16.328 -2.844 1 97.5 65 LEU B CA 1
ATOM 1795 C C . LEU B 1 65 ? 5.816 -16.297 -1.471 1 97.5 65 LEU B C 1
ATOM 1797 O O . LEU B 1 65 ? 6.938 -16.781 -1.314 1 97.5 65 LEU B O 1
ATOM 1801 N N . ASN B 1 66 ? 5.117 -15.703 -0.496 1 97.19 66 ASN B N 1
ATOM 1802 C CA . ASN B 1 66 ? 5.656 -15.703 0.859 1 97.19 66 ASN B CA 1
ATOM 1803 C C . ASN B 1 66 ? 5.344 -17 1.59 1 97.19 66 ASN B C 1
ATOM 1805 O O . ASN B 1 66 ? 6.004 -17.344 2.576 1 97.19 66 ASN B O 1
ATOM 1809 N N . GLU B 1 67 ? 4.324 -17.688 1.157 1 96.12 67 GLU B N 1
ATOM 1810 C CA . GLU B 1 67 ? 3.904 -18.984 1.707 1 96.12 67 GLU B CA 1
ATOM 1811 C C . GLU B 1 67 ? 3.34 -19.891 0.619 1 96.12 67 GLU B C 1
ATOM 1813 O O . GLU B 1 67 ? 2.73 -19.406 -0.342 1 96.12 67 GLU B O 1
ATOM 1818 N N . PRO B 1 68 ? 3.598 -21.156 0.795 1 95.94 68 PRO B N 1
ATOM 1819 C CA . PRO B 1 68 ? 2.977 -22.047 -0.176 1 95.94 68 PRO B CA 1
ATOM 1820 C C . PRO B 1 68 ? 1.467 -22.188 0.018 1 95.94 68 PRO B C 1
ATOM 1822 O O . PRO B 1 68 ? 0.991 -22.266 1.153 1 95.94 68 PRO B O 1
ATOM 1825 N N . PRO B 1 69 ? 0.771 -22.156 -1.046 1 96.88 69 PRO B N 1
ATOM 1826 C CA . PRO B 1 69 ? -0.667 -22.391 -0.878 1 96.88 69 PRO B CA 1
ATOM 1827 C C . PRO B 1 69 ? -1.006 -23.844 -0.609 1 96.88 69 PRO B C 1
ATOM 1829 O O . PRO B 1 69 ? -0.202 -24.734 -0.904 1 96.88 69 PRO B O 1
ATOM 1832 N N . THR B 1 70 ? -2.113 -24.078 0.045 1 97.31 70 THR B N 1
ATOM 1833 C CA . THR B 1 70 ? -2.729 -25.391 0.211 1 97.31 70 THR B CA 1
ATOM 1834 C C . THR B 1 70 ? -4.062 -25.453 -0.523 1 97.31 70 THR B C 1
ATOM 1836 O O . THR B 1 70 ? -4.523 -24.469 -1.085 1 97.31 70 THR B O 1
ATOM 1839 N N . TYR B 1 71 ? -4.66 -26.594 -0.48 1 96.69 71 TYR B N 1
ATOM 1840 C CA . TYR B 1 71 ? -5.898 -26.781 -1.224 1 96.69 71 TYR B CA 1
ATOM 1841 C C . TYR B 1 71 ? -7.043 -26.016 -0.575 1 96.69 71 TYR B C 1
ATOM 1843 O O . TYR B 1 71 ? -8.078 -25.781 -1.205 1 96.69 71 TYR B O 1
ATOM 1851 N N . ASP B 1 72 ? -6.875 -25.531 0.614 1 95.31 72 ASP B N 1
ATOM 1852 C CA . ASP B 1 72 ? -7.922 -24.797 1.32 1 95.31 72 ASP B CA 1
ATOM 1853 C C . ASP B 1 72 ? -7.594 -23.312 1.397 1 95.31 72 ASP B C 1
ATOM 1855 O O . ASP B 1 72 ? -8.312 -22.547 2.039 1 95.31 72 ASP B O 1
ATOM 1859 N N . THR B 1 73 ? -6.559 -23 0.719 1 94.81 73 THR B N 1
ATOM 1860 C CA . THR B 1 73 ? -6.133 -21.609 0.756 1 94.81 73 THR B CA 1
ATOM 1861 C C . THR B 1 73 ? -7.16 -20.719 0.075 1 94.81 73 THR B C 1
ATOM 1863 O O . THR B 1 73 ? -7.621 -21.016 -1.03 1 94.81 73 THR B O 1
ATOM 1866 N N . THR B 1 74 ? -7.547 -19.641 0.791 1 96.56 74 THR B N 1
ATOM 1867 C CA . THR B 1 74 ? -8.508 -18.703 0.228 1 96.56 74 THR B CA 1
ATOM 1868 C C . THR B 1 74 ? -7.836 -17.359 -0.057 1 96.56 74 THR B C 1
ATOM 1870 O O . THR B 1 74 ? -8.484 -16.422 -0.532 1 96.56 74 THR B O 1
ATOM 1873 N N . SER B 1 75 ? -6.57 -17.219 0.288 1 97.69 75 SER B N 1
ATOM 1874 C CA . SER B 1 75 ? -5.805 -16.016 -0.006 1 97.69 75 SER B CA 1
ATOM 1875 C C . SER B 1 75 ? -4.336 -16.328 -0.25 1 97.69 75 SER B C 1
ATOM 1877 O O . SER B 1 75 ? -3.818 -17.328 0.257 1 97.69 75 SER B O 1
ATOM 1879 N N . LEU B 1 76 ? -3.729 -15.531 -1.049 1 97.75 76 LEU B N 1
ATOM 1880 C CA . LEU B 1 76 ? -2.305 -15.664 -1.347 1 97.75 76 LEU B CA 1
ATOM 1881 C C . LEU B 1 76 ? -1.518 -14.5 -0.759 1 97.75 76 LEU B C 1
ATOM 1883 O O . LEU B 1 76 ? -1.938 -13.344 -0.865 1 97.75 76 LEU B O 1
ATOM 1887 N N . ASN B 1 77 ? -0.427 -14.82 -0.113 1 97.94 77 ASN B N 1
ATOM 1888 C CA . ASN B 1 77 ? 0.516 -13.812 0.369 1 97.94 77 ASN B CA 1
ATOM 1889 C C . ASN B 1 77 ? 1.734 -13.703 -0.544 1 97.94 77 ASN B C 1
ATOM 1891 O O . ASN B 1 77 ? 2.529 -14.641 -0.639 1 97.94 77 ASN B O 1
ATOM 1895 N N . LEU B 1 78 ? 1.846 -12.57 -1.163 1 97.56 78 LEU B N 1
ATOM 1896 C CA . LEU B 1 78 ? 2.896 -12.352 -2.15 1 97.56 78 LEU B CA 1
ATOM 1897 C C . LEU B 1 78 ? 3.773 -11.164 -1.754 1 97.56 78 LEU B C 1
ATOM 1899 O O . LEU B 1 78 ? 3.357 -10.32 -0.959 1 97.56 78 LEU B O 1
ATOM 1903 N N . GLU B 1 79 ? 4.891 -11.203 -2.266 1 97.06 79 GLU B N 1
ATOM 1904 C CA . GLU B 1 79 ? 5.848 -10.117 -2.1 1 97.06 79 GLU B CA 1
ATOM 1905 C C . GLU B 1 79 ? 6.434 -9.688 -3.441 1 97.06 79 GLU B C 1
ATOM 1907 O O . GLU B 1 79 ? 6.723 -10.531 -4.293 1 97.06 79 GLU B O 1
ATOM 1912 N N . ALA B 1 80 ? 6.52 -8.414 -3.65 1 96.12 80 ALA B N 1
ATOM 1913 C CA . ALA B 1 80 ? 7.109 -7.863 -4.867 1 96.12 80 ALA B CA 1
ATOM 1914 C C . ALA B 1 80 ? 8.266 -6.926 -4.539 1 96.12 80 ALA B C 1
ATOM 1916 O O . ALA B 1 80 ? 8.211 -6.176 -3.561 1 96.12 80 ALA B O 1
ATOM 1917 N N . TRP B 1 81 ? 9.266 -6.969 -5.383 1 95 81 TRP B N 1
ATOM 1918 C CA . TRP B 1 81 ? 10.398 -6.051 -5.316 1 95 81 TRP B CA 1
ATOM 1919 C C . TRP B 1 81 ? 10.492 -5.211 -6.582 1 95 81 TRP B C 1
ATOM 1921 O O . TRP B 1 81 ? 10.484 -5.746 -7.695 1 95 81 TRP B O 1
ATOM 1931 N N . VAL B 1 82 ? 10.516 -3.967 -6.332 1 94.12 82 VAL B N 1
ATOM 1932 C CA . VAL B 1 82 ? 10.695 -3.031 -7.438 1 94.12 82 VAL B CA 1
ATOM 1933 C C . VAL B 1 82 ? 12.164 -2.621 -7.539 1 94.12 82 VAL B C 1
ATOM 1935 O O . VAL B 1 82 ? 12.688 -1.948 -6.648 1 94.12 82 VAL B O 1
ATOM 1938 N N . LEU B 1 83 ? 12.758 -2.967 -8.656 1 93.06 83 LEU B N 1
ATOM 1939 C CA . LEU B 1 83 ? 14.18 -2.709 -8.859 1 93.06 83 LEU B CA 1
ATOM 1940 C C . LEU B 1 83 ? 14.398 -1.57 -9.844 1 93.06 83 LEU B C 1
ATOM 1942 O O . LEU B 1 83 ? 13.812 -1.569 -10.938 1 93.06 83 LEU B O 1
ATOM 1946 N N . SER B 1 84 ? 15.156 -0.644 -9.453 1 91.81 84 SER B N 1
ATOM 1947 C CA . SER B 1 84 ? 15.562 0.435 -10.352 1 91.81 84 SER B CA 1
ATOM 1948 C C . SER B 1 84 ? 16.766 0.027 -11.203 1 91.81 84 SER B C 1
ATOM 1950 O O . SER B 1 84 ? 17.781 -0.399 -10.672 1 91.81 84 SER B O 1
ATOM 1952 N N . ASP B 1 85 ? 16.625 0.222 -12.5 1 90.12 85 ASP B N 1
ATOM 1953 C CA . ASP B 1 85 ? 17.734 -0.088 -13.383 1 90.12 85 ASP B CA 1
ATOM 1954 C C . ASP B 1 85 ? 18.844 0.946 -13.25 1 90.12 85 ASP B C 1
ATOM 1956 O O . ASP B 1 85 ? 20.031 0.594 -13.219 1 90.12 85 ASP B O 1
ATOM 1960 N N . GLN B 1 86 ? 18.438 2.137 -13.18 1 89.12 86 GLN B N 1
ATOM 1961 C CA . GLN B 1 86 ? 19.391 3.24 -13.102 1 89.12 86 GLN B CA 1
ATOM 1962 C C . GLN B 1 86 ? 20.234 3.143 -11.836 1 89.12 86 GLN B C 1
ATOM 1964 O O . GLN B 1 86 ? 21.453 3.311 -11.891 1 89.12 86 GLN B O 1
ATOM 1969 N N . HIS B 1 87 ? 19.656 2.84 -10.742 1 90.12 87 HIS B N 1
ATOM 1970 C CA . HIS B 1 87 ? 20.359 2.846 -9.461 1 90.12 87 HIS B CA 1
ATOM 1971 C C . HIS B 1 87 ? 20.797 1.439 -9.07 1 90.12 87 HIS B C 1
ATOM 1973 O O . HIS B 1 87 ? 21.562 1.267 -8.117 1 90.12 87 HIS B O 1
ATOM 1979 N N . ARG B 1 88 ? 20.297 0.429 -9.805 1 91.06 88 ARG B N 1
ATOM 1980 C CA . ARG B 1 88 ? 20.656 -0.967 -9.578 1 91.06 88 ARG B CA 1
ATOM 1981 C C . ARG B 1 88 ? 20.422 -1.364 -8.125 1 91.06 88 ARG B C 1
ATOM 1983 O O . ARG B 1 88 ? 21.297 -1.953 -7.488 1 91.06 88 ARG B O 1
ATOM 1990 N N . ARG B 1 89 ? 19.328 -0.936 -7.582 1 93.06 89 ARG B N 1
ATOM 1991 C CA . ARG B 1 89 ? 18.938 -1.275 -6.219 1 93.06 89 ARG B CA 1
ATOM 1992 C C . ARG B 1 89 ? 17.422 -1.324 -6.086 1 93.06 89 ARG B C 1
ATOM 1994 O O . ARG B 1 89 ? 16.703 -0.898 -6.988 1 93.06 89 ARG B O 1
ATOM 2001 N N . ILE B 1 90 ? 16.953 -1.847 -4.949 1 93.81 90 ILE B N 1
ATOM 2002 C CA . ILE B 1 90 ? 15.531 -1.959 -4.676 1 93.81 90 ILE B CA 1
ATOM 2003 C C . ILE B 1 90 ? 14.961 -0.584 -4.332 1 93.81 90 ILE B C 1
ATOM 2005 O O . ILE B 1 90 ? 15.438 0.08 -3.408 1 93.81 90 ILE B O 1
ATOM 2009 N N . ALA B 1 91 ? 13.992 -0.242 -5.098 1 92.38 91 ALA B N 1
ATOM 2010 C CA . ALA B 1 91 ? 13.336 1.046 -4.879 1 92.38 91 ALA B CA 1
ATOM 2011 C C . ALA B 1 91 ? 12.148 0.905 -3.93 1 92.38 91 ALA B C 1
ATOM 2013 O O . ALA B 1 91 ? 11.812 1.846 -3.209 1 92.38 91 ALA B O 1
ATOM 2014 N N . ALA B 1 92 ? 11.531 -0.27 -3.885 1 94.5 92 ALA B N 1
ATOM 2015 C CA . ALA B 1 92 ? 10.375 -0.506 -3.021 1 94.5 92 ALA B CA 1
ATOM 2016 C C . ALA B 1 92 ? 10.141 -2 -2.822 1 94.5 92 ALA B C 1
ATOM 2018 O O . ALA B 1 92 ? 10.508 -2.812 -3.674 1 94.5 92 ALA B O 1
ATOM 2019 N N . ARG B 1 93 ? 9.617 -2.271 -1.715 1 96.06 93 ARG B N 1
ATOM 2020 C CA . ARG B 1 93 ? 9.141 -3.609 -1.379 1 96.06 93 ARG B CA 1
ATOM 2021 C C . ARG B 1 93 ? 7.648 -3.6 -1.086 1 96.06 93 ARG B C 1
ATOM 2023 O O . ARG B 1 93 ? 7.16 -2.75 -0.338 1 96.06 93 ARG B O 1
ATOM 2030 N N . CYS B 1 94 ? 6.961 -4.512 -1.664 1 96.06 94 CYS B N 1
ATOM 2031 C CA . CYS B 1 94 ? 5.52 -4.594 -1.477 1 96.06 94 CYS B CA 1
ATOM 2032 C C . CYS B 1 94 ? 5.113 -5.961 -0.934 1 96.06 94 CYS B C 1
ATOM 2034 O O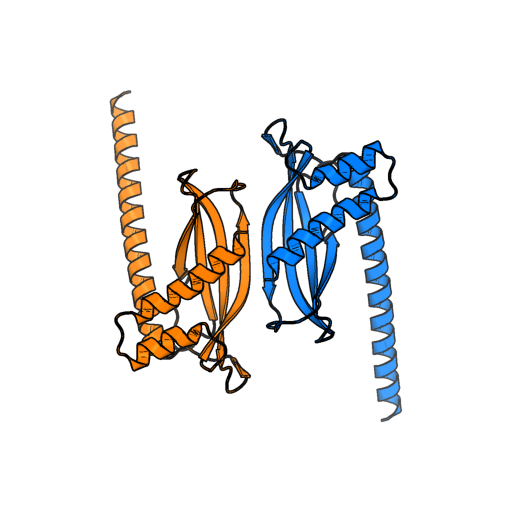 . CYS B 1 94 ? 5.539 -6.992 -1.458 1 96.06 94 CYS B O 1
ATOM 2036 N N . ILE B 1 95 ? 4.359 -5.969 0.083 1 97 95 ILE B N 1
ATOM 2037 C CA . ILE B 1 95 ? 3.764 -7.18 0.642 1 97 95 ILE B CA 1
ATOM 2038 C C . ILE B 1 95 ? 2.244 -7.117 0.502 1 97 95 ILE B C 1
ATOM 2040 O O . ILE B 1 95 ? 1.613 -6.148 0.935 1 97 95 ILE B O 1
ATOM 2044 N N . GLU B 1 96 ? 1.688 -8.148 -0.083 1 95.69 96 GLU B N 1
ATOM 2045 C CA . GLU B 1 96 ? 0.257 -8.039 -0.348 1 95.69 96 GLU B CA 1
ATOM 2046 C C . GLU B 1 96 ? -0.466 -9.352 -0.04 1 95.69 96 GLU B C 1
ATOM 2048 O O . GLU B 1 96 ? 0.138 -10.422 -0.085 1 95.69 96 GLU B O 1
ATOM 2053 N N . GLU B 1 97 ? -1.637 -9.203 0.354 1 97.12 97 GLU B N 1
ATOM 2054 C CA . GLU B 1 97 ? -2.59 -10.305 0.457 1 97.12 97 GLU B CA 1
ATOM 2055 C C . GLU B 1 97 ? -3.662 -10.211 -0.625 1 97.12 97 GLU B C 1
ATOM 2057 O O . GLU B 1 97 ? -4.34 -9.188 -0.745 1 97.12 97 GLU B O 1
ATOM 2062 N N . THR B 1 98 ? -3.727 -11.227 -1.348 1 95.75 98 THR B N 1
ATOM 2063 C CA . THR B 1 98 ? -4.684 -11.328 -2.441 1 95.75 98 THR B CA 1
ATOM 2064 C C . THR B 1 98 ? -5.676 -12.461 -2.193 1 95.75 98 THR B C 1
ATOM 2066 O O . THR B 1 98 ? -5.277 -13.609 -1.992 1 95.75 98 THR B O 1
ATOM 2069 N N . VAL B 1 99 ? -6.941 -12.164 -2.268 1 96.19 99 VAL B N 1
ATOM 2070 C CA . VAL B 1 99 ? -7.973 -13.141 -1.95 1 96.19 99 VAL B CA 1
ATOM 2071 C C . VAL B 1 99 ? -8.516 -13.758 -3.238 1 96.19 99 VAL B C 1
ATOM 2073 O O . VAL B 1 99 ? -8.602 -13.086 -4.266 1 96.19 99 VAL B O 1
ATOM 2076 N N . ILE B 1 100 ? -8.875 -14.984 -3.07 1 96.62 100 ILE B N 1
ATOM 2077 C CA . ILE B 1 100 ? -9.508 -15.688 -4.18 1 96.62 100 ILE B CA 1
ATOM 2078 C C . ILE B 1 100 ? -11.016 -15.484 -4.125 1 96.62 100 ILE B C 1
ATOM 2080 O O . ILE B 1 100 ? -11.633 -15.641 -3.066 1 96.62 100 ILE B O 1
ATOM 2084 N N . TYR B 1 101 ? -11.578 -15.156 -5.25 1 94.19 101 TYR B N 1
ATOM 2085 C CA . TYR B 1 101 ? -12.977 -14.75 -5.305 1 94.19 101 TYR B CA 1
ATOM 2086 C C . TYR B 1 101 ? -13.656 -15.305 -6.547 1 94.19 101 TYR B C 1
ATOM 2088 O O . TYR B 1 101 ? -13.078 -15.297 -7.637 1 94.19 101 TYR B O 1
ATOM 2096 N N . ASP B 1 102 ? -14.852 -15.812 -6.328 1 94.75 102 ASP B N 1
ATOM 2097 C CA . ASP B 1 102 ? -15.688 -16.234 -7.449 1 94.75 102 ASP B CA 1
ATOM 2098 C C . ASP B 1 102 ? -16.688 -15.148 -7.828 1 94.75 102 ASP B C 1
ATOM 2100 O O . ASP B 1 102 ? -17.703 -14.969 -7.156 1 94.75 102 ASP B O 1
ATOM 2104 N N . TYR B 1 103 ? -16.484 -14.531 -8.867 1 89.81 103 TYR B N 1
ATOM 2105 C CA . TYR B 1 103 ? -17.312 -13.414 -9.297 1 89.81 103 TYR B CA 1
ATOM 2106 C C . TYR B 1 103 ? -18.688 -13.898 -9.773 1 89.81 103 TYR B C 1
ATOM 2108 O O . TYR B 1 103 ? -19.656 -13.141 -9.766 1 89.81 103 TYR B O 1
ATOM 2116 N N . ALA B 1 104 ? -18.734 -15.094 -10.195 1 90.38 104 ALA B N 1
ATOM 2117 C CA . ALA B 1 104 ? -20.016 -15.641 -10.656 1 90.38 104 ALA B CA 1
ATOM 2118 C C . ALA B 1 104 ? -20.984 -15.844 -9.492 1 90.38 104 ALA B C 1
ATOM 2120 O O . ALA B 1 104 ? -22.172 -15.578 -9.617 1 90.38 104 ALA B O 1
ATOM 2121 N N . VAL B 1 105 ? -20.484 -16.297 -8.383 1 90.44 105 VAL B N 1
ATOM 2122 C CA . VAL B 1 105 ? -21.312 -16.578 -7.207 1 90.44 105 VAL B CA 1
ATOM 2123 C C . VAL B 1 105 ? -21.219 -15.406 -6.234 1 90.44 105 VAL B C 1
ATOM 2125 O O . VAL B 1 105 ? -22.141 -15.188 -5.438 1 90.44 105 VAL B O 1
ATOM 2128 N N . GLY B 1 106 ? -20.125 -14.602 -6.305 1 88.38 106 GLY B N 1
ATOM 2129 C CA . GLY B 1 106 ? -19.953 -13.438 -5.453 1 88.38 106 GLY B CA 1
ATOM 2130 C C . GLY B 1 106 ? -19.516 -13.789 -4.039 1 88.38 106 GLY B C 1
ATOM 2131 O O . GLY B 1 106 ? -20.094 -13.289 -3.068 1 88.38 106 GLY B O 1
ATOM 2132 N N . LYS B 1 107 ? -18.609 -14.727 -3.879 1 92.88 107 LYS B N 1
ATOM 2133 C CA . LYS B 1 107 ? -18.094 -15.141 -2.574 1 92.88 107 LYS B CA 1
ATOM 2134 C C . LYS B 1 107 ? -16.625 -15.555 -2.66 1 92.88 107 LYS B C 1
ATOM 2136 O O . LYS B 1 107 ? -16.109 -15.812 -3.752 1 92.88 107 LYS B O 1
ATOM 2141 N N . LYS B 1 108 ? -16.047 -15.672 -1.572 1 93.62 108 LYS B N 1
ATOM 2142 C CA . LYS B 1 108 ? -14.688 -16.203 -1.489 1 93.62 108 LYS B CA 1
ATOM 2143 C C . LYS B 1 108 ? -14.633 -17.641 -2.006 1 93.62 108 LYS B C 1
ATOM 2145 O O . LYS B 1 108 ? -15.586 -18.406 -1.852 1 93.62 108 LYS B O 1
ATOM 2150 N N . SER B 1 109 ? -13.461 -17.938 -2.488 1 96.12 109 SER B N 1
ATOM 2151 C CA . SER B 1 109 ? -13.312 -19.266 -3.074 1 96.12 109 SER B CA 1
ATOM 2152 C C . SER B 1 109 ? -11.883 -19.766 -2.938 1 96.12 109 SER B C 1
ATOM 2154 O O . SER B 1 109 ? -11.086 -19.203 -2.186 1 96.12 109 SER B O 1
ATOM 2156 N N . MET B 1 110 ? -11.648 -20.984 -3.559 1 96.38 110 MET B N 1
ATOM 2157 C CA . MET B 1 110 ? -10.328 -21.594 -3.588 1 96.38 110 MET B CA 1
ATOM 2158 C C . MET B 1 110 ? -9.82 -21.734 -5.02 1 96.38 110 MET B C 1
ATOM 2160 O O . MET B 1 110 ? -10.609 -21.688 -5.969 1 96.38 110 MET B O 1
ATOM 2164 N N . LEU B 1 111 ? -8.555 -21.859 -5.137 1 96.81 111 LEU B N 1
ATOM 2165 C CA . LEU B 1 111 ? -7.977 -22.125 -6.453 1 96.81 111 LEU B CA 1
ATOM 2166 C C . LEU B 1 111 ? -8.227 -23.562 -6.887 1 96.81 111 LEU B C 1
ATOM 2168 O O . LEU B 1 111 ? -8.523 -24.422 -6.055 1 96.81 111 LEU B O 1
ATOM 2172 N N . LYS B 1 112 ? -8.203 -23.734 -8.117 1 95.81 112 LYS B N 1
ATOM 2173 C CA . LYS B 1 112 ? -8.297 -25.094 -8.641 1 95.81 112 LYS B CA 1
ATOM 2174 C C . LYS B 1 112 ? -7.043 -25.891 -8.32 1 95.81 112 LYS B C 1
ATOM 2176 O O . LYS B 1 112 ? -5.945 -25.328 -8.227 1 95.81 112 LYS B O 1
ATOM 2181 N N . PRO B 1 113 ? -7.145 -27.188 -8.211 1 96.69 113 PRO B N 1
ATOM 2182 C CA . PRO B 1 113 ? -6.02 -28.031 -7.793 1 96.69 113 PRO B CA 1
ATOM 2183 C C . PRO B 1 113 ? -4.781 -27.828 -8.664 1 96.69 113 PRO B C 1
ATOM 2185 O O . PRO B 1 113 ? -3.664 -27.75 -8.148 1 96.69 113 PRO B O 1
ATOM 2188 N N . PHE B 1 114 ? -4.945 -27.734 -9.961 1 96.38 114 PHE B N 1
ATOM 2189 C CA . PHE B 1 114 ? -3.779 -27.625 -10.828 1 96.38 114 PHE B CA 1
ATOM 2190 C C . PHE B 1 114 ? -3.041 -26.312 -10.57 1 96.38 114 PHE B C 1
ATOM 2192 O O . PHE B 1 114 ? -1.82 -26.234 -10.734 1 96.38 114 PHE B O 1
ATOM 2199 N N . MET B 1 115 ? -3.76 -25.266 -10.172 1 97.06 115 MET B N 1
ATOM 2200 C CA . MET B 1 115 ? -3.131 -24 -9.836 1 97.06 115 MET B CA 1
ATOM 2201 C C . MET B 1 115 ? -2.336 -24.109 -8.539 1 97.06 115 MET B C 1
ATOM 2203 O O . MET B 1 115 ? -1.229 -23.578 -8.438 1 97.06 115 MET B O 1
ATOM 2207 N N . ILE B 1 116 ? -2.939 -24.75 -7.57 1 97.31 116 ILE B N 1
ATOM 2208 C CA . ILE B 1 116 ? -2.283 -24.953 -6.285 1 97.31 116 ILE B CA 1
ATOM 2209 C C . ILE B 1 116 ? -0.963 -25.703 -6.488 1 97.31 116 ILE B C 1
ATOM 2211 O O . ILE B 1 116 ? 0.077 -25.281 -5.977 1 97.31 116 ILE B O 1
ATOM 2215 N N . GLU B 1 117 ? -1.009 -26.734 -7.219 1 96.81 117 GLU B N 1
ATOM 2216 C CA . GLU B 1 117 ? 0.176 -27.547 -7.453 1 96.81 117 GLU B CA 1
ATOM 2217 C C . GLU B 1 117 ? 1.272 -26.75 -8.148 1 96.81 117 GLU B C 1
ATOM 2219 O O . GLU B 1 117 ? 2.447 -26.859 -7.789 1 96.81 117 GLU B O 1
ATOM 2224 N N . LYS B 1 118 ? 0.834 -26.016 -9.133 1 96.81 118 LYS B N 1
ATOM 2225 C C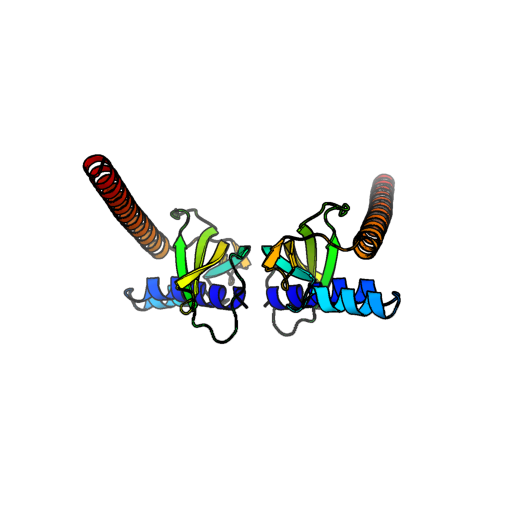A . LYS B 1 118 ? 1.8 -25.188 -9.844 1 96.81 118 LYS B CA 1
ATOM 2226 C C . LYS B 1 118 ? 2.447 -24.172 -8.914 1 96.81 118 LYS B C 1
ATOM 2228 O O . LYS B 1 118 ? 3.662 -23.969 -8.953 1 96.81 118 LYS B O 1
ATOM 2233 N N . LEU B 1 119 ? 1.685 -23.5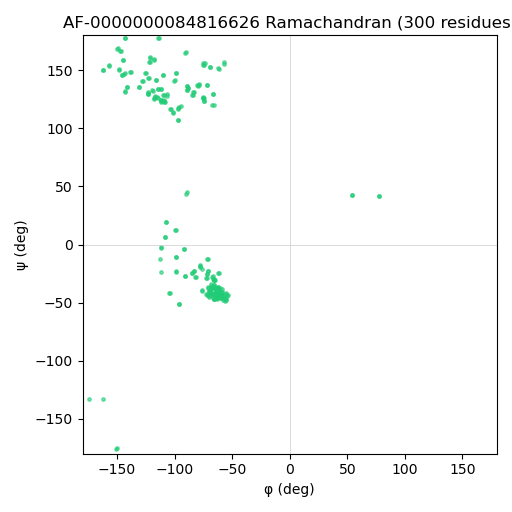16 -8.094 1 97.19 119 LEU B N 1
ATOM 2234 C CA . LEU B 1 119 ? 2.195 -22.5 -7.176 1 97.19 119 LEU B CA 1
ATOM 2235 C C . LEU B 1 119 ? 3.053 -23.125 -6.086 1 97.19 119 LEU B C 1
ATOM 2237 O O . LEU B 1 119 ? 4.02 -22.516 -5.621 1 97.19 119 LEU B O 1
ATOM 2241 N N . GLN B 1 120 ? 2.691 -24.312 -5.676 1 97.56 120 GLN B N 1
ATOM 2242 C CA . GLN B 1 120 ? 3.525 -25.047 -4.723 1 97.56 120 GLN B CA 1
ATOM 2243 C C . GLN B 1 120 ? 4.902 -25.344 -5.312 1 97.56 120 GLN B C 1
ATOM 2245 O O . GLN B 1 120 ? 5.918 -25.219 -4.625 1 97.56 120 GLN B O 1
ATOM 2250 N N . GLN B 1 121 ? 4.914 -25.719 -6.543 1 96.5 121 GLN B N 1
ATOM 2251 C CA . GLN B 1 121 ? 6.18 -25.953 -7.234 1 96.5 121 GLN B CA 1
ATOM 2252 C C . GLN B 1 121 ? 6.996 -24.656 -7.32 1 96.5 121 GLN B C 1
ATOM 2254 O O . GLN B 1 121 ? 8.211 -24.672 -7.121 1 96.5 121 GLN B O 1
ATOM 2259 N N . THR B 1 122 ? 6.285 -23.656 -7.668 1 96.56 122 THR B N 1
ATOM 2260 C CA . THR B 1 122 ? 6.945 -22.359 -7.734 1 96.56 122 THR B CA 1
ATOM 2261 C C . THR B 1 122 ? 7.59 -22 -6.398 1 96.56 122 THR B C 1
ATOM 2263 O O . THR B 1 122 ? 8.734 -21.547 -6.355 1 96.56 122 THR B O 1
ATOM 2266 N N . PHE B 1 123 ? 6.844 -22.203 -5.32 1 97.31 123 PHE B N 1
ATOM 2267 C CA . PHE B 1 123 ? 7.367 -21.891 -3.992 1 97.31 123 PHE B CA 1
ATOM 2268 C C . PHE B 1 123 ? 8.586 -22.75 -3.682 1 97.31 123 PHE B C 1
ATOM 2270 O O . PHE B 1 123 ? 9.578 -22.25 -3.131 1 97.31 123 PHE B O 1
ATOM 2277 N N . LEU B 1 124 ? 8.508 -24 -4.016 1 96.31 124 LEU B N 1
ATOM 2278 C CA . LEU B 1 124 ? 9.633 -24.906 -3.793 1 96.31 124 LEU B CA 1
ATOM 2279 C C . LEU B 1 124 ? 10.875 -24.422 -4.543 1 96.31 124 LEU B C 1
ATOM 2281 O O . LEU B 1 124 ? 11.977 -24.453 -4 1 96.31 124 LEU B O 1
ATOM 2285 N N . MET B 1 125 ? 10.695 -24.031 -5.785 1 95.56 125 MET B N 1
ATOM 2286 C CA . MET B 1 125 ? 11.805 -23.531 -6.586 1 95.56 125 MET B CA 1
ATOM 2287 C C . MET B 1 125 ? 12.391 -22.266 -5.969 1 95.56 125 MET B C 1
ATOM 2289 O O . MET B 1 125 ? 13.609 -22.062 -5.977 1 95.56 125 MET B O 1
ATOM 2293 N N . GLN B 1 126 ? 11.555 -21.406 -5.465 1 94.12 126 GLN B N 1
ATOM 2294 C CA . GLN B 1 126 ? 12.008 -20.203 -4.781 1 94.12 126 GLN B CA 1
ATOM 2295 C C . GLN B 1 126 ? 12.875 -20.547 -3.574 1 94.12 126 GLN B C 1
ATOM 2297 O O . GLN B 1 126 ? 13.898 -19.906 -3.342 1 94.12 126 GLN B O 1
ATOM 2302 N N . GLU B 1 127 ? 12.406 -21.484 -2.812 1 93.81 127 GLU B N 1
ATOM 2303 C CA . GLU B 1 127 ? 13.141 -21.891 -1.613 1 93.81 127 GLU B CA 1
ATOM 2304 C C . GLU B 1 127 ? 14.508 -22.469 -1.967 1 93.81 127 GLU B C 1
ATOM 2306 O O . GLU B 1 127 ? 15.5 -22.188 -1.295 1 93.81 127 GLU B O 1
ATOM 2311 N N . LYS B 1 128 ? 14.539 -23.203 -3.025 1 92.75 128 LYS B N 1
ATOM 2312 C CA . LYS B 1 128 ? 15.805 -23.781 -3.479 1 92.75 128 LYS B CA 1
ATOM 2313 C C . LYS B 1 128 ? 16.781 -22.703 -3.916 1 92.75 128 LYS B C 1
ATOM 2315 O O . LYS B 1 128 ? 17.969 -22.75 -3.58 1 92.75 128 LYS B O 1
ATOM 2320 N N . SER B 1 129 ? 16.234 -21.828 -4.688 1 91.25 129 SER B N 1
ATOM 2321 C CA . SER B 1 129 ? 17.062 -20.703 -5.129 1 91.25 129 SER B CA 1
ATOM 2322 C C . SER B 1 129 ? 17.578 -19.891 -3.945 1 91.25 129 SER B C 1
ATOM 2324 O O . SER B 1 129 ? 18.75 -19.5 -3.92 1 91.25 129 SER B O 1
ATOM 2326 N N . ARG B 1 130 ? 16.703 -19.672 -3.018 1 88.75 130 ARG B N 1
ATOM 2327 C CA . ARG B 1 130 ? 17.078 -18.922 -1.82 1 88.75 130 ARG B CA 1
ATOM 2328 C C . ARG B 1 130 ? 18.203 -19.641 -1.07 1 88.75 130 ARG B C 1
ATOM 2330 O O . ARG B 1 130 ? 19.172 -19 -0.659 1 88.75 130 ARG B O 1
ATOM 2337 N N . GLU B 1 131 ? 18.047 -20.859 -0.939 1 88.88 131 GLU B N 1
ATOM 2338 C CA . GLU B 1 131 ? 19.047 -21.641 -0.247 1 88.88 131 GLU B CA 1
ATOM 2339 C C . GLU B 1 131 ? 20.391 -21.609 -0.993 1 88.88 131 GLU B C 1
ATOM 2341 O O . GLU B 1 131 ? 21.453 -21.516 -0.375 1 88.88 131 GLU B O 1
ATOM 2346 N N . ALA B 1 132 ? 20.297 -21.719 -2.281 1 88.75 132 ALA B N 1
ATOM 2347 C CA . ALA B 1 132 ? 21.5 -21.688 -3.1 1 88.75 132 ALA B CA 1
ATOM 2348 C C . ALA B 1 132 ? 22.219 -20.344 -2.973 1 88.75 132 ALA B C 1
ATOM 2350 O O . ALA B 1 132 ? 23.438 -20.297 -2.812 1 88.75 132 ALA B O 1
ATOM 2351 N N . PHE B 1 133 ? 21.484 -19.359 -2.953 1 86.12 133 PHE B N 1
ATOM 2352 C CA . PHE B 1 133 ? 22.062 -18.031 -2.848 1 86.12 133 PHE B CA 1
ATOM 2353 C C . PHE B 1 133 ? 22.641 -17.797 -1.46 1 86.12 133 PHE B C 1
ATOM 2355 O O . PHE B 1 133 ? 23.703 -17.188 -1.323 1 86.12 133 PHE B O 1
ATOM 2362 N N . GLN B 1 134 ? 21.906 -18.219 -0.456 1 86.44 134 GLN B N 1
ATOM 2363 C CA . GLN B 1 134 ? 22.406 -18.094 0.908 1 86.44 134 GLN B CA 1
ATOM 2364 C C . GLN B 1 134 ? 23.719 -18.844 1.089 1 86.44 134 GLN B C 1
ATOM 2366 O O . GLN B 1 134 ? 24.641 -18.359 1.74 1 86.44 134 GLN B O 1
ATOM 2371 N N . ALA B 1 135 ? 23.797 -19.922 0.494 1 90.19 135 ALA B N 1
ATOM 2372 C CA . ALA B 1 135 ? 25.016 -20.734 0.561 1 90.19 135 ALA B CA 1
ATOM 2373 C C . ALA B 1 135 ? 26.172 -20.031 -0.143 1 90.19 135 ALA B C 1
ATOM 2375 O O . ALA B 1 135 ? 27.297 -20 0.373 1 90.19 135 ALA B O 1
ATOM 2376 N N . GLU B 1 136 ? 25.875 -19.516 -1.238 1 89.12 136 GLU B N 1
ATOM 2377 C CA . GLU B 1 136 ? 26.891 -18.781 -1.979 1 89.12 136 GLU B CA 1
ATOM 2378 C C . GLU B 1 136 ? 27.359 -17.562 -1.2 1 89.12 136 GLU B C 1
ATOM 2380 O O . GLU B 1 136 ? 28.562 -17.281 -1.146 1 89.12 136 GLU B O 1
ATOM 2385 N N . ALA B 1 137 ? 26.438 -16.922 -0.583 1 86.94 137 ALA B N 1
ATOM 2386 C CA . ALA B 1 137 ? 26.766 -15.742 0.206 1 86.94 137 ALA B CA 1
ATOM 2387 C C . ALA B 1 137 ? 27.641 -16.109 1.398 1 86.94 137 ALA B C 1
ATOM 2389 O O . ALA B 1 137 ? 28.625 -15.422 1.687 1 86.94 137 ALA B O 1
ATOM 2390 N N . LYS B 1 138 ? 27.328 -17.125 1.997 1 90.12 138 LYS B N 1
ATOM 2391 C CA . LYS B 1 138 ? 28.109 -17.594 3.137 1 90.12 138 LYS B CA 1
ATOM 2392 C C . LYS B 1 138 ? 29.531 -17.969 2.711 1 90.12 138 LYS B C 1
ATOM 2394 O O . LYS B 1 138 ? 30.5 -17.672 3.422 1 90.12 138 LYS B O 1
ATOM 2399 N N . GLN B 1 139 ? 29.641 -18.547 1.673 1 91.19 139 GLN B N 1
ATOM 2400 C CA . GLN B 1 139 ? 30.938 -18.938 1.144 1 91.19 139 GLN B CA 1
ATOM 2401 C C . GLN B 1 139 ? 31.797 -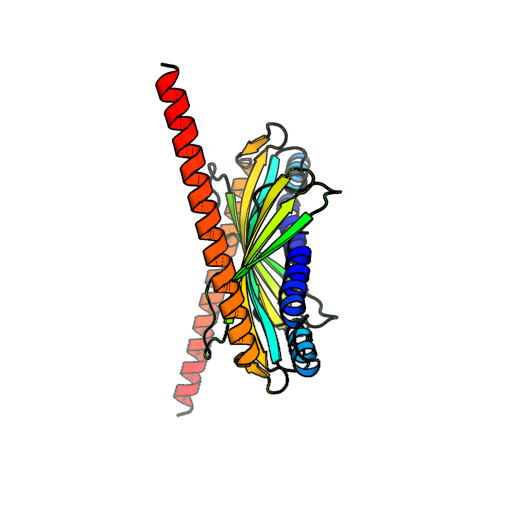17.719 0.805 1 91.19 139 GLN B C 1
ATOM 2403 O O . GLN B 1 139 ? 33 -17.703 1.085 1 91.19 139 GLN B O 1
ATOM 2408 N N . VAL B 1 140 ? 31.25 -16.781 0.222 1 90.56 140 VAL B N 1
ATOM 2409 C CA . VAL B 1 140 ? 31.969 -15.562 -0.144 1 90.56 140 VAL B CA 1
ATOM 2410 C C . VAL B 1 140 ? 32.438 -14.844 1.117 1 90.56 140 VAL B C 1
ATOM 2412 O O . VAL B 1 140 ? 33.594 -14.398 1.187 1 90.56 140 VAL B O 1
ATOM 2415 N N . ILE B 1 141 ? 31.531 -14.758 2.035 1 89.62 141 ILE B N 1
ATOM 2416 C CA . ILE B 1 141 ? 31.875 -14.102 3.293 1 89.62 141 ILE B CA 1
ATOM 2417 C C . ILE B 1 141 ? 33.031 -14.836 3.953 1 89.62 141 ILE B C 1
ATOM 2419 O O . ILE B 1 141 ? 34 -14.203 4.414 1 89.62 141 ILE B O 1
ATOM 2423 N N . ALA B 1 142 ? 32.938 -16.125 3.943 1 89 142 ALA B N 1
ATOM 2424 C CA . ALA B 1 142 ? 34 -16.922 4.535 1 89 142 ALA B CA 1
ATOM 2425 C C . ALA B 1 142 ? 35.312 -16.719 3.795 1 89 142 ALA B C 1
ATOM 2427 O O . ALA B 1 142 ? 36.375 -16.609 4.418 1 89 142 ALA B O 1
ATOM 2428 N N . THR B 1 143 ? 35.312 -16.625 2.557 1 89.56 143 THR B N 1
ATOM 2429 C CA . THR B 1 143 ? 36.5 -16.438 1.735 1 89.56 143 THR B CA 1
ATOM 2430 C C . THR B 1 143 ? 37.125 -15.07 2.01 1 89.56 143 THR B C 1
ATOM 2432 O O . THR B 1 143 ? 38.375 -14.961 2.137 1 89.56 143 THR B O 1
ATOM 2435 N N . VAL B 1 144 ? 36.344 -14.078 2.121 1 89.31 144 VAL B N 1
ATOM 2436 C CA . VAL B 1 144 ? 36.844 -12.727 2.373 1 89.31 144 VAL B CA 1
ATOM 2437 C C . VAL B 1 144 ? 37.469 -12.664 3.76 1 89.31 144 VAL B C 1
ATOM 2439 O O . VAL B 1 144 ? 38.531 -12.062 3.934 1 89.31 144 VAL B O 1
ATOM 2442 N N . GLU B 1 145 ? 36.688 -13.25 4.676 1 88.75 145 GLU B N 1
ATOM 2443 C CA . GLU B 1 145 ? 37.219 -13.273 6.035 1 88.75 145 GLU B CA 1
ATOM 2444 C C . GLU B 1 145 ? 38.562 -14.008 6.098 1 88.75 145 GLU B C 1
ATOM 2446 O O . GLU B 1 145 ? 39.469 -13.57 6.793 1 88.75 145 GLU B O 1
ATOM 2451 N N . ASN B 1 146 ? 38.719 -15.117 5.395 1 89.5 146 ASN B N 1
ATOM 2452 C CA . ASN B 1 146 ? 39.938 -15.891 5.34 1 89.5 146 ASN B CA 1
ATOM 2453 C C . ASN B 1 146 ? 41.094 -15.094 4.691 1 89.5 146 ASN B C 1
ATOM 2455 O O . ASN B 1 146 ? 42.219 -15.148 5.148 1 89.5 146 ASN B O 1
ATOM 2459 N N . LEU B 1 147 ? 40.781 -14.328 3.689 1 88.44 147 LEU B N 1
ATOM 2460 C CA . LEU B 1 147 ? 41.781 -13.5 3.004 1 88.44 147 LEU B CA 1
ATOM 2461 C C . LEU B 1 147 ? 42.25 -12.367 3.906 1 88.44 147 LEU B C 1
ATOM 2463 O O . LEU B 1 147 ? 43.469 -12.047 3.926 1 88.44 147 LEU B O 1
ATOM 2467 N N . GLU B 1 148 ? 41.344 -11.789 4.566 1 87.62 148 GLU B N 1
ATOM 2468 C CA . GLU B 1 148 ? 41.688 -10.719 5.492 1 87.62 148 GLU B CA 1
ATOM 2469 C C . GLU B 1 148 ? 42.594 -11.234 6.621 1 87.62 148 GLU B C 1
ATOM 2471 O O . GLU B 1 148 ? 43.531 -10.555 7.043 1 87.62 148 GLU B O 1
ATOM 2476 N N . ASP B 1 149 ? 42.312 -12.422 7.094 1 87.06 149 ASP B N 1
ATOM 2477 C CA . ASP B 1 149 ? 43.094 -13.031 8.164 1 87.06 149 ASP B CA 1
ATOM 2478 C C . ASP B 1 149 ? 44.531 -13.359 7.699 1 87.06 149 ASP B C 1
ATOM 2480 O O . ASP B 1 149 ? 45.469 -13.305 8.484 1 87.06 149 ASP B O 1
ATOM 2484 N N . GLN B 1 150 ? 44.719 -13.586 6.492 1 82.75 150 GLN B N 1
ATOM 2485 C CA . GLN B 1 150 ? 46.031 -13.922 5.957 1 82.75 150 GLN B CA 1
ATOM 2486 C C . GLN B 1 150 ? 46.875 -12.664 5.715 1 82.75 150 GLN B C 1
ATOM 2488 O O . GLN B 1 150 ? 48.094 -12.727 5.688 1 82.75 150 GLN B O 1
ATOM 2493 N N . MET B 1 151 ? 46.188 -11.594 5.457 1 79 151 MET B N 1
ATOM 2494 C CA . MET B 1 151 ? 46.875 -10.344 5.195 1 79 151 MET B CA 1
ATOM 2495 C C . MET B 1 151 ? 47.406 -9.727 6.496 1 79 151 MET B C 1
ATOM 2497 O O . MET B 1 151 ? 48.344 -8.938 6.484 1 79 151 MET B O 1
ATOM 2501 N N . ASP B 1 152 ? 46.906 -10.062 7.629 1 63.91 152 ASP B N 1
ATOM 2502 C CA . ASP B 1 152 ? 47.438 -9.633 8.914 1 63.91 152 ASP B CA 1
ATOM 2503 C C . ASP B 1 152 ? 48.531 -10.594 9.398 1 63.91 152 ASP B C 1
ATOM 2505 O O . ASP B 1 152 ? 49.5 -10.172 10.008 1 63.91 152 ASP B O 1
#

Solvent-accessible surface area (backbone atoms only — not comparable to full-atom values): 16208 Å² total; per-residue (Å²): 124,64,65,61,54,51,53,54,39,52,51,50,56,43,38,59,72,17,67,86,45,56,71,70,54,23,51,52,32,54,33,26,75,37,87,74,30,59,17,58,42,73,40,36,38,33,40,38,49,67,53,90,82,60,90,88,60,55,72,48,70,48,77,48,65,74,55,68,61,53,85,78,35,44,59,45,44,36,35,36,38,33,31,30,60,82,76,68,44,69,33,30,40,34,44,34,37,32,30,27,31,25,54,74,82,67,45,78,36,58,68,55,68,71,56,35,53,51,48,34,49,50,36,51,52,49,52,50,51,49,51,52,48,52,51,51,49,51,49,51,52,51,51,51,51,54,50,56,61,68,73,107,123,66,64,61,56,51,53,55,40,52,50,49,57,44,37,59,71,16,66,86,46,57,71,70,54,23,50,52,32,55,34,26,75,38,86,76,28,58,17,56,42,72,38,35,40,35,37,36,48,68,52,90,83,61,91,89,60,55,72,48,70,49,76,47,66,75,56,66,61,52,85,80,34,44,59,46,45,36,36,36,38,35,29,31,61,81,74,68,42,68,32,30,40,33,44,32,39,33,30,28,31,25,53,75,81,66,44,77,35,58,68,55,69,71,55,36,53,51,48,35,49,51,36,50,51,50,50,50,51,50,51,51,50,51,50,50,50,51,50,50,52,50,50,51,53,53,51,55,60,69,74,104

Nearest PDB structures (foldseek):
  5v10-assembly1_A-2  TM=8.662E-01  e=3.047E-05  Pseudomonas aeruginosa PAO1
  5v10-assembly1_B-2  TM=8.804E-01  e=9.761E-05  Pseudomonas aeruginosa PAO1
  5x04-assembly1_A  TM=5.922E-01  e=4.801E-04  Umbellularia californica
  8qs0-assembly2_DDD  TM=6.952E-01  e=9.663E-03  Lemna aequinoctialis
  8qrt-assembly2_DDD  TM=6.206E-01  e=8.549E-03  Lemna aequinoctialis

InterPro domains:
  IPR029069 HotDog domain superfamily [SSF54637] (2-119)

Radius of gyration: 24.41 Å; Cα contacts (8 Å, |Δi|>4): 492; chains: 2; bounding box: 90×62×48 Å

Foldseek 3Di:
DVVVVVLVVVLCVQLVLLPPPPPVSSVVSNCQPPLPFKHKAWDDKDKDFDDDDDPPWDKDKDKAFPDQDDQPDFKTWMKIFIATPVVRGTGMIMITIMGIATNVVGGTDGDDPVSSVSNNVRNVVVVVVVVVVVVVVVVVVVVVVVVVVVVD/DVVVVVLVVVLVVQLVLLPPPPPVSNVVSNCQPPLPFKHKAWDDKDKDFDDDDDPPWDKDKDKAFPDQDDQPDFKTWMKIFIATPVVRGTGMIMITIMGIATNVVGGTDGDDPVSSVSNNVRNVVVVVVVVVVVVVVVVVVVVVVVVVVVVD

Secondary structure (DSSP, 8-state):
-HHHHHHHHHHHHHHHHTTTS-HHHHHHHHHTTSSSSEEEEEEEEEEEE-SPPPSS--EEEEEEESS---TT--EEEEEEEEEETTTTEEEEEEEEEEEEEETTTTEE----HHHHHHHHHHHHHHHHHHHHHHHHHHHHHHHHHHHHHHH-/-HHHHHHHHHHHHHHHHTTTS-HHHHHHHHHTTSSSSEEEEEEEEEEEE-SPPPSS--EEEEEEESS---TT--EEEEEEEEEETTTTEEEEEEEEEEEEEETTTTEE----HHHHHHHHHHHHHHHHHHHHHHHHHHHHHHHHHHHHHHH-

Organism: Colletotrichum graminicola (strain M1.001 / M2 / FGSC 10212) (NCBI:txid645133)